Protein AF-G7YMD3-F1 (afdb_monomer)

Organism: Clonorchis sinensis (NCBI:txid79923)

Sequence (354 aa):
MFKEDSFSSASMENTPNVKKASANDNFVRHGLAVLFDNAAEKKEQDKIRIRKQLRHVSLDILANEWLNMEPRTIENRAYLIGNVLPQVVFGLEHILKEAVARRLTGLKQTEQARLSEGADPNFNPINRLAEFLMRNNHKYSNFSETSPYVRGLRNTVAQLQQEMFMRSDNHLARLKAAAIKSKEDKLKRLEAEAEEQRRRRNCVTELFDMFLVRERKTVEAAVVHSSMRTFVDLVVHLPEPLKQSLVPLYETKKAEETPRSYNQEEFVNYVLVYAKALSTEVFDQLVEHMKLCAKEYVSALRREQRRNVFTKLFASCNVSQIDGMTREKLLQLCDAYFESAPADVKSLLRDPRD

Structure (mmCIF, N/CA/C/O backbone):
data_AF-G7YMD3-F1
#
_entry.id   AF-G7YMD3-F1
#
loop_
_atom_site.group_PDB
_atom_site.id
_atom_site.type_symbol
_atom_site.label_atom_id
_atom_site.label_alt_id
_atom_site.label_comp_id
_atom_site.label_asym_id
_atom_site.label_entity_id
_atom_site.label_seq_id
_atom_site.pdbx_PDB_ins_code
_atom_site.Cartn_x
_atom_site.Cartn_y
_atom_site.Cartn_z
_atom_site.occupancy
_atom_site.B_iso_or_equiv
_atom_site.auth_seq_id
_atom_site.auth_comp_id
_atom_site.auth_asym_id
_atom_site.auth_atom_id
_atom_site.pdbx_PDB_model_num
ATOM 1 N N . MET A 1 1 ? -9.997 6.699 -112.416 1.00 34.66 1 MET A N 1
ATOM 2 C CA . MET A 1 1 ? -10.508 6.564 -113.792 1.00 34.66 1 MET A CA 1
ATOM 3 C C . MET A 1 1 ? -11.229 7.867 -114.124 1.00 34.66 1 MET A C 1
ATOM 5 O O . MET A 1 1 ? -12.298 8.047 -113.569 1.00 34.66 1 MET A O 1
ATOM 9 N N . PHE A 1 2 ? -10.575 8.736 -114.922 1.00 30.36 2 PHE A N 1
ATOM 10 C CA . PHE A 1 2 ? -11.106 9.809 -115.808 1.00 30.36 2 PHE A CA 1
ATOM 11 C C . PHE A 1 2 ? -12.025 10.904 -115.203 1.00 30.36 2 PHE A C 1
ATOM 13 O O . PHE A 1 2 ? -12.936 10.582 -114.458 1.00 30.36 2 PHE A O 1
ATOM 20 N N . LYS A 1 3 ? -11.881 12.221 -115.442 1.00 33.84 3 LYS A N 1
ATOM 21 C CA . LYS A 1 3 ? -11.459 13.064 -116.598 1.00 33.84 3 LYS A CA 1
ATOM 22 C C . LYS A 1 3 ? -10.997 14.448 -116.051 1.00 33.84 3 LYS A C 1
ATOM 24 O O . LYS A 1 3 ? -11.506 14.839 -115.004 1.00 33.84 3 LYS A O 1
ATOM 29 N N . GLU A 1 4 ? -9.934 15.111 -116.537 1.00 32.66 4 GLU A N 1
ATOM 30 C CA . GLU A 1 4 ? -9.823 15.932 -117.785 1.00 32.66 4 GLU A CA 1
ATOM 31 C C . GLU A 1 4 ? -10.853 17.082 -117.799 1.00 32.66 4 GLU A C 1
ATOM 33 O O . GLU A 1 4 ? -12.034 16.835 -117.585 1.00 32.66 4 GLU A O 1
ATOM 38 N N . ASP A 1 5 ? -10.485 18.369 -117.836 1.00 34.44 5 ASP A N 1
ATOM 39 C CA . ASP A 1 5 ? -9.858 19.166 -118.916 1.00 34.44 5 ASP A CA 1
ATOM 40 C C . ASP A 1 5 ? -9.598 20.602 -118.348 1.00 34.44 5 ASP A C 1
ATOM 42 O O . ASP A 1 5 ? -10.202 20.957 -117.340 1.00 34.44 5 ASP A O 1
ATOM 46 N N . SER A 1 6 ? -8.786 21.549 -118.842 1.00 34.38 6 SER A N 1
ATOM 47 C CA . SER A 1 6 ? -8.039 21.753 -120.090 1.00 34.38 6 SER A CA 1
ATOM 48 C C . SER A 1 6 ? -7.154 23.022 -119.981 1.00 34.38 6 SER A C 1
ATOM 50 O O . SER A 1 6 ? -7.409 23.922 -119.183 1.00 34.38 6 SER A O 1
ATOM 52 N N . PHE A 1 7 ? -6.136 23.055 -120.843 1.00 33.75 7 PHE A N 1
ATOM 53 C CA . PHE A 1 7 ? -5.111 24.061 -121.178 1.00 33.75 7 PHE A CA 1
ATOM 54 C C . PHE A 1 7 ? -5.527 25.544 -121.345 1.00 33.75 7 PHE A C 1
ATOM 56 O O . PHE A 1 7 ? -6.566 25.826 -121.931 1.00 33.75 7 PHE A O 1
ATOM 63 N N . SER A 1 8 ? -4.595 26.478 -121.062 1.00 31.05 8 SER A N 1
ATOM 64 C CA . SER A 1 8 ? -3.975 27.333 -122.107 1.00 31.05 8 SER A CA 1
ATOM 65 C C . SER A 1 8 ? -2.701 28.065 -121.630 1.00 31.05 8 SER A C 1
ATOM 67 O O . SER A 1 8 ? -2.519 28.348 -120.451 1.00 31.05 8 SER A O 1
ATOM 69 N N . SER A 1 9 ? -1.811 28.317 -122.588 1.00 34.69 9 SER A N 1
ATOM 70 C CA . SER A 1 9 ? -0.383 28.653 -122.517 1.00 34.69 9 SER A CA 1
ATOM 71 C C . SER A 1 9 ? -0.039 30.140 -122.368 1.00 34.69 9 SER A C 1
ATOM 73 O O . SER A 1 9 ? -0.733 30.974 -122.942 1.00 34.69 9 SER A O 1
ATOM 75 N N . ALA A 1 10 ? 1.150 30.444 -121.830 1.00 32.78 10 ALA A N 1
ATOM 76 C CA . ALA A 1 10 ? 2.056 31.440 -122.424 1.00 32.78 10 ALA A CA 1
ATOM 77 C C . ALA A 1 10 ? 3.509 31.229 -121.951 1.00 32.78 10 ALA A C 1
ATOM 79 O O . ALA A 1 10 ? 3.794 31.184 -120.757 1.00 32.78 10 ALA A O 1
ATOM 80 N N . SER A 1 11 ? 4.410 31.077 -122.920 1.00 34.09 11 SER A N 1
ATOM 81 C CA . SER A 1 11 ? 5.859 30.903 -122.791 1.00 34.09 11 SER A CA 1
ATOM 82 C C . SER A 1 11 ? 6.566 32.145 -122.233 1.00 34.09 11 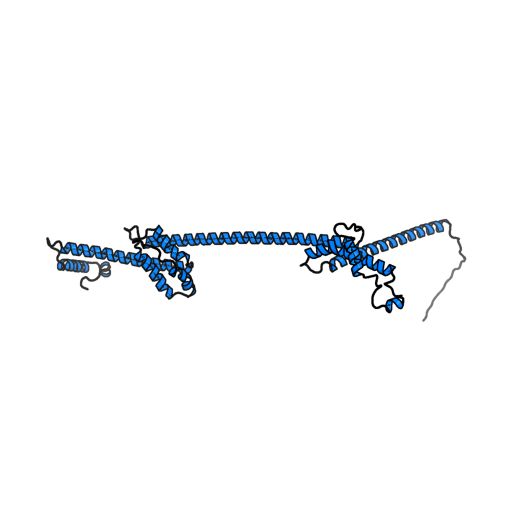SER A C 1
ATOM 84 O O . SER A 1 11 ? 6.154 33.256 -122.547 1.00 34.09 11 SER A O 1
ATOM 86 N N . MET A 1 12 ? 7.691 31.972 -121.526 1.00 31.25 12 MET A N 1
ATOM 87 C CA . MET A 1 12 ? 9.011 32.443 -121.988 1.00 31.25 12 MET A CA 1
ATOM 88 C C . MET A 1 12 ? 10.151 32.047 -121.025 1.00 31.25 12 MET A C 1
ATOM 90 O O . MET A 1 12 ? 10.059 32.155 -119.807 1.00 31.25 12 MET A O 1
ATOM 94 N N . GLU A 1 13 ? 11.203 31.551 -121.667 1.00 34.72 13 GLU A N 1
ATOM 95 C CA . GLU A 1 13 ? 12.576 31.201 -121.281 1.00 34.72 13 GLU A CA 1
ATOM 96 C C . GLU A 1 13 ? 13.215 31.895 -120.056 1.00 34.72 13 GLU A C 1
ATOM 98 O O . GLU A 1 13 ? 13.213 33.118 -119.942 1.00 34.72 13 GLU A O 1
ATOM 103 N N . ASN A 1 14 ? 13.929 31.118 -119.222 1.00 32.28 14 ASN A N 1
ATOM 104 C CA . ASN A 1 14 ? 15.406 31.141 -119.182 1.00 32.28 14 ASN A CA 1
ATOM 105 C C . ASN A 1 14 ? 16.011 30.130 -118.178 1.00 32.28 14 ASN A C 1
ATOM 107 O O . ASN A 1 14 ? 15.592 30.009 -117.029 1.00 32.28 14 ASN A O 1
ATOM 111 N N . THR A 1 15 ? 17.036 29.417 -118.647 1.00 38.03 15 THR A N 1
ATOM 112 C CA . THR A 1 15 ? 17.921 28.465 -117.941 1.00 38.03 15 THR A CA 1
ATOM 113 C C . THR A 1 15 ? 19.105 29.192 -117.230 1.00 38.03 15 THR A C 1
ATOM 115 O O . THR A 1 15 ? 19.111 30.418 -117.191 1.00 38.03 15 THR A O 1
ATOM 118 N N . PRO A 1 16 ? 20.131 28.525 -116.645 1.00 48.69 16 PRO A N 1
ATOM 119 C CA . PRO A 1 16 ? 20.158 28.094 -115.248 1.00 48.69 16 PRO A CA 1
ATOM 120 C C . PRO A 1 16 ? 21.402 28.556 -114.432 1.00 48.69 16 PRO A C 1
ATOM 122 O O . PRO A 1 16 ? 22.449 28.916 -114.953 1.00 48.69 16 PRO A O 1
ATOM 125 N N . ASN A 1 17 ? 21.250 28.498 -113.105 1.00 40.06 17 ASN A N 1
ATOM 126 C CA . ASN A 1 17 ? 22.167 28.004 -112.057 1.00 40.06 17 ASN A CA 1
ATOM 127 C C . ASN A 1 17 ? 23.692 27.858 -112.339 1.00 40.06 17 ASN A C 1
ATOM 129 O O . ASN A 1 17 ? 24.085 27.061 -113.179 1.00 40.06 17 ASN A O 1
ATOM 133 N N . VAL A 1 18 ? 24.545 28.534 -111.546 1.00 47.03 18 VAL A N 1
ATOM 134 C CA . VAL A 1 18 ? 25.400 27.992 -110.446 1.00 47.03 18 VAL A CA 1
ATOM 135 C C . VAL A 1 18 ? 26.198 29.168 -109.846 1.00 47.03 18 VAL A C 1
ATOM 137 O O . VAL A 1 18 ? 27.090 29.715 -110.492 1.00 47.03 18 VAL A O 1
ATOM 140 N N . LYS A 1 19 ? 25.927 29.561 -108.590 1.00 46.16 19 LYS A N 1
ATOM 141 C CA . LYS A 1 19 ? 26.774 30.510 -107.835 1.00 46.16 19 LYS A CA 1
ATOM 142 C C . LYS A 1 19 ? 27.593 29.765 -106.776 1.00 46.16 19 LYS A C 1
ATOM 144 O O . LYS A 1 19 ? 27.038 29.106 -105.902 1.00 46.16 19 LYS A O 1
ATOM 149 N N . LYS A 1 20 ? 28.921 29.891 -106.875 1.00 54.12 20 LYS A N 1
ATOM 150 C CA . LYS A 1 20 ? 29.916 29.464 -105.876 1.00 54.12 20 LYS A CA 1
ATOM 151 C C . LYS A 1 20 ? 29.600 30.107 -104.519 1.00 54.12 20 LYS A C 1
ATOM 153 O O . LYS A 1 20 ? 29.385 31.316 -104.459 1.00 54.12 20 LYS A O 1
ATOM 158 N N . ALA A 1 21 ? 29.587 29.308 -103.452 1.00 52.16 21 ALA A N 1
ATOM 159 C CA . ALA A 1 21 ? 29.395 29.803 -102.091 1.00 52.16 21 ALA A CA 1
ATOM 160 C C . ALA A 1 21 ? 30.515 30.790 -101.707 1.00 52.16 21 ALA A C 1
ATOM 162 O O . ALA A 1 21 ? 31.694 30.536 -101.959 1.00 52.16 21 ALA A O 1
ATOM 163 N N . SER A 1 22 ? 30.121 31.924 -101.125 1.00 57.81 22 SER A N 1
ATOM 164 C CA . SER A 1 22 ? 31.009 33.000 -100.676 1.00 57.81 22 SER A CA 1
ATOM 165 C C . SER A 1 22 ? 31.838 32.561 -99.463 1.00 57.81 22 SER A C 1
ATOM 167 O O . SER A 1 22 ? 31.347 31.832 -98.603 1.00 5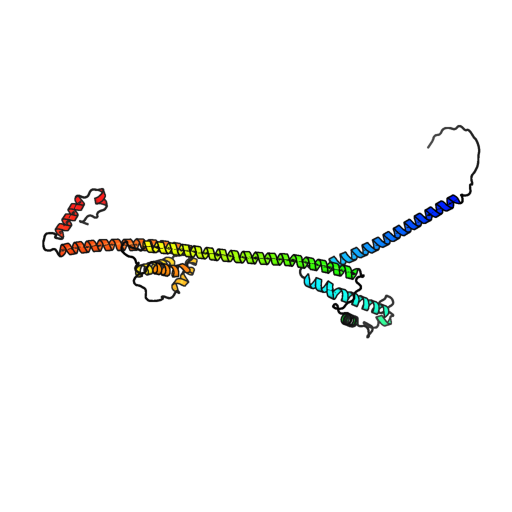7.81 22 SER A O 1
ATOM 169 N N . ALA A 1 23 ? 33.081 33.042 -99.348 1.00 57.88 23 ALA A N 1
ATOM 170 C CA . ALA A 1 23 ? 33.973 32.761 -98.214 1.00 57.88 23 ALA A CA 1
ATOM 171 C C . ALA A 1 23 ? 33.349 33.112 -96.845 1.00 57.88 23 ALA A C 1
ATOM 173 O O . ALA A 1 23 ? 33.669 32.482 -95.838 1.00 57.88 23 ALA A O 1
ATOM 174 N N . ASN A 1 24 ? 32.405 34.059 -96.826 1.00 58.16 24 ASN A N 1
ATOM 175 C CA . ASN A 1 24 ? 31.683 34.465 -95.623 1.00 58.16 24 ASN A CA 1
ATOM 176 C C . ASN A 1 24 ? 30.678 33.400 -95.138 1.00 58.16 24 ASN A C 1
ATOM 178 O O . ASN A 1 24 ? 30.528 33.200 -93.935 1.00 58.16 24 ASN A O 1
ATOM 182 N N . ASP A 1 25 ? 30.053 32.648 -96.052 1.00 60.28 25 ASP A N 1
ATOM 183 C CA . ASP A 1 25 ? 29.141 31.550 -95.692 1.00 60.28 25 ASP A CA 1
ATOM 184 C C . ASP A 1 25 ? 29.897 30.371 -95.073 1.00 60.28 25 ASP A C 1
ATOM 186 O O . ASP A 1 25 ? 29.391 29.705 -94.170 1.00 60.28 25 ASP A O 1
ATOM 190 N N . ASN A 1 26 ? 31.131 30.125 -95.517 1.00 62.75 26 ASN A N 1
ATOM 191 C CA . ASN A 1 26 ? 31.969 29.074 -94.944 1.00 62.75 26 ASN A CA 1
ATOM 192 C C . ASN A 1 26 ? 32.447 29.431 -93.528 1.00 62.75 26 ASN A C 1
ATOM 194 O O . ASN A 1 26 ? 32.494 28.549 -92.674 1.00 62.75 26 ASN A O 1
ATOM 198 N N . PHE A 1 27 ? 32.729 30.709 -93.248 1.00 64.12 27 PHE A N 1
ATOM 199 C CA . PHE A 1 27 ? 33.091 31.172 -91.904 1.00 64.12 27 PHE A CA 1
ATOM 200 C C . PHE A 1 27 ? 31.924 31.046 -90.915 1.00 64.12 27 PHE A C 1
ATOM 202 O O . PHE A 1 27 ? 32.094 30.499 -89.827 1.00 64.12 27 PHE A O 1
ATOM 209 N N . VAL A 1 28 ? 30.718 31.474 -91.308 1.00 67.75 28 VAL A N 1
ATOM 210 C CA . VAL A 1 28 ? 29.519 31.368 -90.457 1.00 67.75 28 VAL A CA 1
ATOM 211 C C . VAL A 1 28 ? 29.136 29.906 -90.218 1.00 67.75 28 VAL A C 1
ATOM 213 O O . VAL A 1 28 ? 28.812 29.530 -89.092 1.00 67.75 28 VAL A O 1
ATOM 216 N N . ARG A 1 29 ? 29.237 29.049 -91.242 1.00 67.44 29 ARG A N 1
ATOM 217 C CA . ARG A 1 29 ? 29.012 27.602 -91.094 1.00 67.44 29 ARG A CA 1
ATOM 218 C C . ARG A 1 29 ? 30.038 26.945 -90.180 1.00 67.44 29 ARG A C 1
ATOM 220 O O . ARG A 1 29 ? 29.653 26.115 -89.365 1.00 67.44 29 ARG A O 1
ATOM 227 N N . HIS A 1 30 ? 31.310 27.329 -90.275 1.00 70.19 30 HIS A N 1
ATOM 228 C CA . HIS A 1 30 ? 32.353 26.801 -89.399 1.00 70.19 30 HIS A CA 1
ATOM 229 C C . HIS A 1 30 ? 32.178 27.279 -87.950 1.00 70.19 30 HIS A C 1
ATOM 231 O O . HIS A 1 30 ? 32.246 26.468 -87.034 1.00 70.19 30 HIS A O 1
ATOM 237 N N . GLY A 1 31 ? 31.856 28.558 -87.730 1.00 67.56 31 GLY A N 1
ATOM 238 C CA . GLY A 1 31 ? 31.572 29.096 -86.396 1.00 67.56 31 GLY A CA 1
ATOM 239 C C . GLY A 1 31 ? 30.345 28.455 -85.739 1.00 67.56 31 GLY A C 1
ATOM 240 O O . GLY A 1 31 ? 30.390 28.107 -84.560 1.00 67.56 31 GLY A O 1
ATOM 241 N N . LEU A 1 32 ? 29.271 28.227 -86.504 1.00 67.69 32 LEU A N 1
ATOM 242 C CA . LEU A 1 32 ? 28.097 27.496 -86.019 1.00 67.69 32 LEU A CA 1
ATOM 243 C C . LEU A 1 32 ? 28.416 26.024 -85.740 1.00 67.69 32 LEU A C 1
ATOM 245 O O . LEU A 1 32 ? 28.010 25.525 -84.696 1.00 67.69 32 LEU A O 1
ATOM 249 N N . ALA A 1 33 ? 29.170 25.347 -86.611 1.00 70.19 33 ALA A N 1
ATOM 250 C CA . ALA A 1 33 ? 29.594 23.964 -86.385 1.00 70.19 33 ALA A CA 1
ATOM 251 C C . ALA A 1 33 ? 30.413 23.832 -85.092 1.00 70.19 33 ALA A C 1
ATOM 253 O O . ALA A 1 33 ? 30.063 23.032 -84.235 1.00 70.19 33 ALA A O 1
ATOM 254 N N . VAL A 1 34 ? 31.401 24.705 -84.876 1.00 71.75 34 VAL A N 1
ATOM 255 C CA . VAL A 1 34 ? 32.218 24.719 -83.652 1.00 71.75 34 VAL A CA 1
ATOM 256 C C . VAL A 1 34 ? 31.377 25.012 -82.403 1.00 71.75 34 VAL A C 1
ATOM 258 O O . VAL A 1 34 ? 31.629 24.442 -81.343 1.00 71.75 34 VAL A O 1
ATOM 261 N N . LEU A 1 35 ? 30.358 25.874 -82.482 1.00 69.31 35 LEU A N 1
ATOM 262 C CA . LEU A 1 35 ? 29.446 26.121 -81.357 1.00 69.31 35 LEU A CA 1
ATOM 263 C C . LEU A 1 35 ? 28.539 24.920 -81.061 1.00 69.31 35 LEU A C 1
ATOM 265 O O . LEU A 1 35 ? 28.326 24.601 -79.889 1.00 69.31 35 LEU A O 1
ATOM 269 N N . PHE A 1 36 ? 28.022 24.245 -82.090 1.00 68.06 36 PHE A N 1
ATOM 270 C CA . PHE A 1 36 ? 27.213 23.037 -81.919 1.00 68.06 36 PHE A CA 1
ATOM 271 C C . PHE A 1 36 ? 28.046 21.851 -81.424 1.00 68.06 36 PHE A C 1
ATOM 273 O O . PHE A 1 36 ? 27.568 21.124 -80.554 1.00 68.06 36 PHE A O 1
ATOM 280 N N . ASP A 1 37 ? 29.292 21.715 -81.875 1.00 69.75 37 ASP A N 1
ATOM 281 C CA . ASP A 1 37 ? 30.233 20.698 -81.402 1.00 69.75 37 ASP A CA 1
ATOM 282 C C . ASP A 1 37 ? 30.612 20.951 -79.935 1.00 69.75 37 ASP A C 1
ATOM 284 O O . ASP A 1 37 ? 30.467 20.060 -79.101 1.00 69.75 37 ASP A O 1
ATOM 288 N N . ASN A 1 38 ? 30.938 22.194 -79.558 1.00 68.81 38 ASN A N 1
ATOM 289 C CA . ASN A 1 38 ? 31.194 22.559 -78.158 1.00 68.81 38 ASN A CA 1
ATOM 290 C C . ASN A 1 38 ? 29.961 22.359 -77.25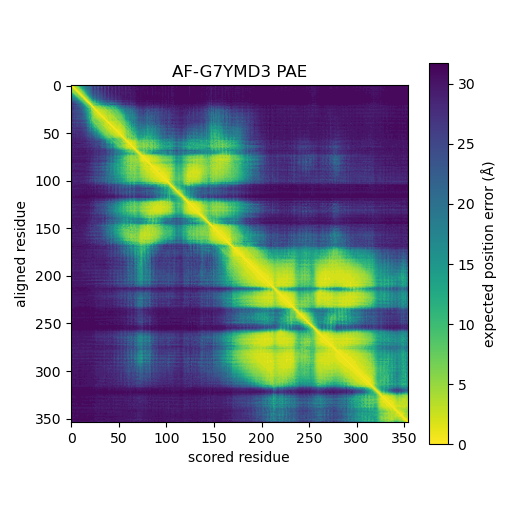4 1.00 68.81 38 ASN A C 1
ATOM 292 O O . ASN A 1 38 ? 30.081 21.933 -76.103 1.00 68.81 38 ASN A O 1
ATOM 296 N N . ALA A 1 39 ? 28.756 22.661 -77.746 1.00 71.56 39 ALA A N 1
ATOM 297 C CA . ALA A 1 39 ? 27.517 22.436 -77.001 1.00 71.56 39 ALA A CA 1
ATOM 298 C C . ALA A 1 39 ? 27.191 20.939 -76.859 1.00 71.56 39 ALA A C 1
ATOM 300 O O . ALA A 1 39 ? 26.709 20.510 -75.805 1.00 71.56 39 ALA A O 1
ATOM 301 N N . ALA A 1 40 ? 27.471 20.137 -77.890 1.00 71.62 40 ALA A N 1
ATOM 302 C CA . ALA A 1 40 ? 27.327 18.688 -77.861 1.00 71.62 40 ALA A CA 1
ATOM 303 C C . ALA A 1 40 ? 28.332 18.044 -76.894 1.00 71.62 40 ALA A C 1
ATOM 305 O O . ALA A 1 40 ? 27.928 17.231 -76.061 1.00 71.62 40 ALA A O 1
ATOM 306 N N . GLU A 1 41 ? 29.597 18.467 -76.923 1.00 71.19 41 GLU A N 1
ATOM 307 C CA . GLU A 1 41 ? 30.633 18.028 -75.984 1.00 71.19 41 GLU A CA 1
ATOM 308 C C . GLU A 1 41 ? 30.278 18.388 -74.540 1.00 71.19 41 GLU A C 1
ATOM 310 O O . GLU A 1 41 ? 30.342 17.532 -73.656 1.00 71.19 41 GLU A O 1
ATOM 315 N N . LYS A 1 42 ? 29.809 19.616 -74.287 1.00 73.75 42 LYS A N 1
ATOM 316 C CA . LYS A 1 42 ? 29.379 20.051 -72.951 1.00 73.75 42 LYS A CA 1
ATOM 317 C C . LYS A 1 42 ? 28.176 19.251 -72.441 1.00 73.75 42 LYS A C 1
ATOM 319 O O . LYS A 1 42 ? 28.169 18.806 -71.295 1.00 73.75 42 LYS A O 1
ATOM 324 N N . LYS A 1 43 ? 27.186 18.988 -73.301 1.00 74.75 43 LYS A N 1
ATOM 325 C CA . LYS A 1 43 ? 26.023 18.151 -72.962 1.00 74.75 43 LYS A CA 1
ATOM 326 C C . LYS A 1 43 ? 26.429 16.704 -72.675 1.00 74.75 43 LYS A C 1
ATOM 328 O O . LYS A 1 43 ? 25.850 16.073 -71.791 1.00 74.75 43 LYS A O 1
ATOM 333 N N . GLU A 1 44 ? 27.406 16.164 -73.398 1.00 73.31 44 GLU A N 1
ATOM 334 C CA . GLU A 1 44 ? 27.910 14.813 -73.153 1.00 73.31 44 GLU A CA 1
ATOM 335 C C . GLU A 1 44 ? 28.735 14.743 -71.858 1.00 73.31 44 GLU A C 1
ATOM 337 O O . GLU A 1 44 ? 28.557 13.815 -71.066 1.00 73.31 44 GLU A O 1
ATOM 342 N N . GLN A 1 45 ? 29.531 15.771 -71.551 1.00 68.56 45 GLN A N 1
ATOM 343 C CA . GLN A 1 45 ? 30.218 15.913 -70.263 1.00 68.56 45 GLN A CA 1
ATOM 344 C C . GLN A 1 45 ? 29.231 15.997 -69.086 1.00 68.56 45 GLN A C 1
ATOM 346 O O . GLN A 1 45 ? 29.420 15.309 -68.076 1.00 68.56 45 GLN A O 1
ATOM 351 N N . ASP A 1 46 ? 28.140 16.752 -69.225 1.00 73.62 46 ASP A N 1
ATOM 352 C CA . ASP A 1 46 ? 27.095 16.853 -68.203 1.00 73.62 46 ASP A CA 1
ATOM 353 C C . ASP A 1 46 ? 26.347 15.527 -68.011 1.00 73.62 46 ASP A C 1
ATOM 355 O O . ASP A 1 46 ? 26.136 15.096 -66.874 1.00 73.62 46 ASP A O 1
ATOM 359 N N . LYS A 1 47 ? 26.028 14.793 -69.087 1.00 74.00 47 LYS A N 1
ATOM 360 C CA . LYS A 1 47 ? 25.472 13.431 -68.974 1.00 74.00 47 LYS A CA 1
ATOM 361 C C . LYS A 1 47 ? 26.429 12.479 -68.260 1.00 74.00 47 LYS A C 1
ATOM 363 O O . LYS A 1 47 ? 25.989 11.677 -67.434 1.00 74.00 47 LYS A O 1
ATOM 368 N N . ILE A 1 48 ? 27.728 12.538 -68.560 1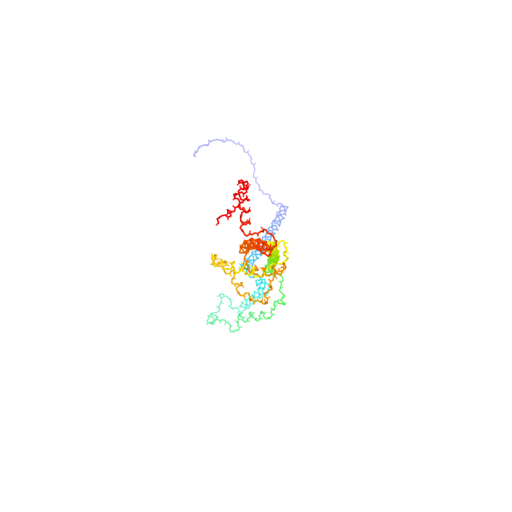.00 72.62 48 ILE A N 1
ATOM 369 C CA . ILE A 1 48 ? 28.745 11.715 -67.893 1.00 72.62 48 ILE A CA 1
ATOM 370 C C . ILE A 1 48 ? 28.816 12.070 -66.402 1.00 72.62 48 ILE A C 1
ATOM 372 O O . ILE A 1 48 ? 28.891 11.167 -65.564 1.00 72.62 48 ILE A O 1
ATOM 376 N N . ARG A 1 49 ? 28.742 13.359 -66.050 1.00 70.38 49 ARG A N 1
ATOM 377 C CA . ARG A 1 49 ? 28.726 13.842 -64.662 1.00 70.38 49 ARG A CA 1
ATOM 378 C C . ARG A 1 49 ? 27.478 13.383 -63.909 1.00 70.38 49 ARG A C 1
ATOM 380 O O . ARG A 1 49 ? 27.615 12.821 -62.824 1.00 70.38 49 ARG A O 1
ATOM 387 N N . ILE A 1 50 ? 26.295 13.525 -64.505 1.00 72.12 50 ILE A N 1
ATOM 388 C CA . ILE A 1 50 ? 25.020 13.072 -63.929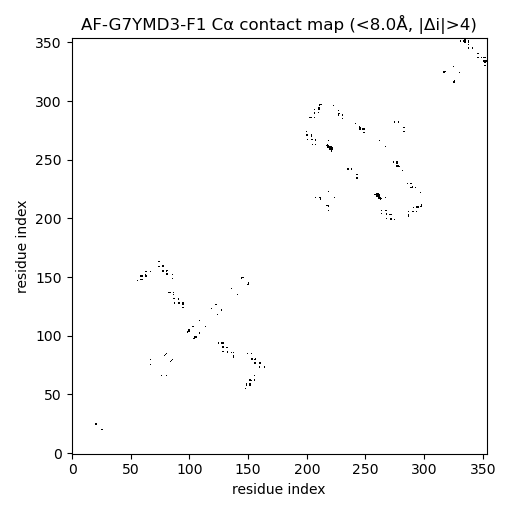 1.00 72.12 50 ILE A CA 1
ATOM 389 C C . ILE A 1 50 ? 25.025 11.552 -63.744 1.00 72.12 50 ILE A C 1
ATOM 391 O O . ILE A 1 50 ? 24.689 11.068 -62.670 1.00 72.12 50 ILE A O 1
ATOM 395 N N . ARG A 1 51 ? 25.495 10.772 -64.728 1.00 69.44 51 ARG A N 1
ATOM 396 C CA . ARG A 1 51 ? 25.636 9.308 -64.591 1.00 69.44 51 ARG A CA 1
ATOM 397 C C . ARG A 1 51 ? 26.635 8.910 -63.503 1.00 69.44 51 ARG A C 1
ATOM 399 O O . ARG A 1 51 ? 26.446 7.891 -62.845 1.00 69.44 51 ARG A O 1
ATOM 406 N N . LYS A 1 52 ? 27.720 9.669 -63.306 1.00 66.00 52 LYS A N 1
ATOM 407 C CA . LYS A 1 52 ? 28.646 9.459 -62.178 1.00 66.00 52 LYS A CA 1
ATOM 408 C C . LYS A 1 52 ? 27.933 9.728 -60.850 1.00 66.00 52 LYS A C 1
ATOM 410 O O . LYS A 1 52 ? 27.926 8.848 -60.001 1.00 66.00 52 LYS A O 1
ATOM 415 N N . GLN A 1 53 ? 27.262 10.869 -60.707 1.00 64.88 53 GLN A N 1
ATOM 416 C CA . GLN A 1 53 ? 26.505 11.222 -59.500 1.00 64.88 53 GLN A CA 1
ATOM 417 C C . GLN A 1 53 ? 25.382 10.224 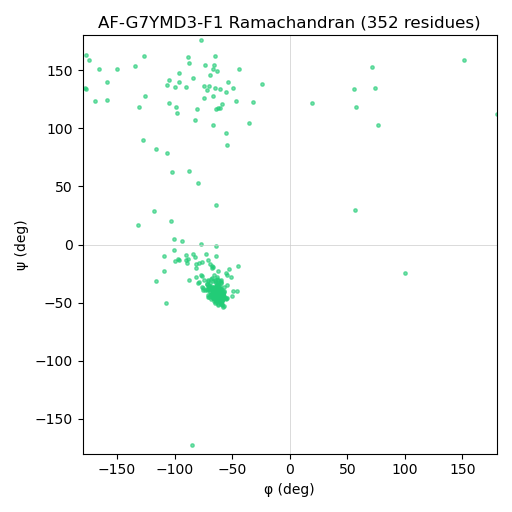-59.187 1.00 64.88 53 GLN A C 1
ATOM 419 O O . GLN A 1 53 ? 25.265 9.797 -58.045 1.00 64.88 53 GLN A O 1
ATOM 424 N N . LEU A 1 54 ? 24.628 9.776 -60.192 1.00 66.06 54 LEU A N 1
ATOM 425 C CA . LEU A 1 54 ? 23.557 8.792 -60.026 1.00 66.06 54 LEU A CA 1
ATOM 426 C C . LEU A 1 54 ? 24.092 7.440 -59.532 1.00 66.06 54 LEU A C 1
ATOM 428 O O . LEU A 1 54 ? 23.508 6.846 -58.632 1.00 66.06 54 LEU A O 1
ATOM 432 N N . ARG A 1 55 ? 25.247 6.995 -60.052 1.00 65.50 55 ARG A N 1
ATOM 433 C CA . ARG A 1 55 ? 25.938 5.795 -59.548 1.00 65.50 55 ARG A CA 1
ATOM 434 C C . ARG A 1 55 ? 26.406 5.953 -58.101 1.00 65.50 55 ARG A C 1
ATOM 436 O O . ARG A 1 55 ? 26.364 4.990 -57.343 1.00 65.50 55 ARG A O 1
ATOM 443 N N . HIS A 1 56 ? 26.836 7.150 -57.704 1.00 62.06 56 HIS A N 1
ATOM 444 C CA . HIS A 1 56 ? 27.203 7.422 -56.312 1.00 62.06 56 HIS A CA 1
ATOM 445 C C . HIS A 1 56 ? 25.984 7.369 -55.380 1.00 62.06 56 HIS A C 1
ATOM 447 O O . HIS A 1 56 ? 26.066 6.755 -54.324 1.00 62.06 56 HIS A O 1
ATOM 453 N N . VAL A 1 57 ? 24.841 7.920 -55.798 1.00 64.00 57 VAL A N 1
ATOM 454 C CA . VAL A 1 57 ? 23.591 7.879 -55.020 1.00 64.00 57 VAL A CA 1
ATOM 455 C C . VAL A 1 57 ? 23.078 6.445 -54.852 1.00 64.00 57 VAL A C 1
ATOM 457 O O . VAL A 1 57 ? 22.687 6.069 -53.752 1.00 64.00 57 VAL A O 1
ATOM 460 N N . SER A 1 58 ? 23.140 5.608 -55.894 1.00 65.88 58 SER A N 1
ATOM 461 C CA . SER A 1 58 ? 22.722 4.202 -55.784 1.00 65.88 58 SER A CA 1
ATOM 462 C C . SER A 1 58 ? 23.583 3.385 -54.816 1.00 65.88 58 SER A C 1
ATOM 464 O O . SER A 1 58 ? 23.070 2.488 -54.154 1.00 65.88 58 SER A O 1
ATOM 466 N N . LEU A 1 59 ? 24.878 3.700 -54.705 1.00 63.25 59 LEU A N 1
ATOM 467 C CA . LEU A 1 59 ? 25.775 3.033 -53.755 1.00 63.25 59 LEU A CA 1
ATOM 468 C C . LEU A 1 59 ? 25.483 3.454 -52.309 1.00 63.25 59 LEU A C 1
ATOM 470 O O . LEU A 1 59 ? 25.502 2.610 -51.417 1.00 63.25 59 LEU A O 1
ATOM 474 N N . ASP A 1 60 ? 25.172 4.733 -52.092 1.00 65.38 60 ASP A N 1
ATOM 475 C CA . ASP A 1 60 ? 24.828 5.262 -50.769 1.00 65.38 60 ASP A CA 1
ATOM 476 C C . ASP A 1 60 ? 23.476 4.700 -50.270 1.00 65.38 60 ASP A C 1
ATOM 478 O O . ASP A 1 60 ? 23.345 4.361 -49.094 1.00 65.38 60 ASP A O 1
ATOM 482 N N . ILE A 1 61 ? 22.491 4.523 -51.163 1.00 71.12 61 ILE A N 1
ATOM 483 C CA . ILE A 1 61 ? 21.195 3.891 -50.840 1.00 71.12 61 ILE A CA 1
ATOM 484 C C . ILE A 1 61 ? 21.377 2.411 -50.493 1.00 71.12 61 ILE A C 1
ATOM 486 O O . ILE A 1 61 ? 20.857 1.955 -49.477 1.00 71.12 61 ILE A O 1
ATOM 490 N N . LEU A 1 62 ? 22.161 1.674 -51.285 1.00 68.06 62 LEU A N 1
ATOM 491 C CA . LEU A 1 62 ? 22.421 0.259 -51.027 1.00 68.06 62 LEU A CA 1
ATOM 492 C C . LEU A 1 62 ? 23.142 0.052 -49.688 1.00 68.06 62 LEU A C 1
ATOM 494 O O . LEU A 1 62 ? 22.799 -0.858 -48.940 1.00 68.06 62 LEU A O 1
ATOM 498 N N . ALA A 1 63 ? 24.115 0.909 -49.361 1.00 66.75 63 ALA A N 1
ATOM 499 C CA . ALA A 1 63 ? 24.792 0.871 -48.068 1.00 66.75 63 ALA A CA 1
ATOM 500 C C . ALA A 1 63 ? 23.809 1.107 -46.911 1.00 66.75 63 ALA A C 1
ATOM 502 O O . ALA A 1 63 ? 23.886 0.419 -45.896 1.00 66.75 63 ALA A O 1
ATOM 503 N N . ASN A 1 64 ? 22.862 2.033 -47.081 1.00 67.75 64 ASN A N 1
ATOM 504 C CA . ASN A 1 64 ? 21.826 2.294 -46.090 1.00 67.75 64 ASN A CA 1
ATOM 505 C C . ASN A 1 64 ? 20.907 1.077 -45.894 1.00 67.75 64 ASN A C 1
ATOM 507 O O . ASN A 1 64 ? 20.717 0.634 -44.768 1.00 67.75 64 ASN A O 1
ATOM 511 N N . GLU A 1 65 ? 20.385 0.490 -46.972 1.00 70.62 65 GLU A N 1
ATOM 512 C CA . GLU A 1 65 ? 19.490 -0.675 -46.899 1.00 70.62 65 GLU A CA 1
ATOM 513 C C . GLU A 1 65 ? 20.186 -1.904 -46.305 1.00 70.62 65 GLU A C 1
ATOM 515 O O . GLU A 1 65 ? 19.659 -2.545 -45.398 1.00 70.62 65 GLU A O 1
ATOM 520 N N . TRP A 1 66 ? 21.401 -2.210 -46.764 1.00 66.50 66 TRP A N 1
ATOM 521 C CA . TRP A 1 66 ? 22.111 -3.424 -46.365 1.00 66.50 66 TRP A CA 1
ATOM 522 C C . TRP A 1 66 ? 22.589 -3.379 -44.909 1.00 66.50 66 TRP A C 1
ATOM 524 O O . TRP A 1 66 ? 22.633 -4.404 -44.229 1.00 66.50 66 TRP A O 1
ATOM 534 N N . LEU A 1 67 ? 22.920 -2.186 -44.406 1.00 66.94 67 LEU A N 1
ATOM 535 C CA . LEU A 1 67 ? 23.469 -2.004 -43.063 1.00 66.94 67 LEU A CA 1
ATOM 536 C C . LEU A 1 67 ? 22.407 -1.639 -42.008 1.00 66.94 67 LEU A C 1
ATOM 538 O O . LEU A 1 67 ? 22.681 -1.785 -40.814 1.00 66.94 67 LEU A O 1
ATOM 542 N N . ASN A 1 68 ? 21.184 -1.257 -42.410 1.00 66.88 68 ASN A N 1
ATOM 543 C CA . ASN A 1 68 ? 20.094 -0.881 -41.495 1.00 66.88 68 ASN A CA 1
ATOM 544 C C . ASN A 1 68 ? 18.994 -1.937 -41.273 1.00 66.88 68 ASN A C 1
ATOM 546 O O . ASN A 1 68 ? 17.943 -1.611 -40.729 1.00 66.88 68 ASN A O 1
ATOM 550 N N . MET A 1 69 ? 19.256 -3.217 -41.544 1.00 64.81 69 MET A N 1
ATOM 551 C CA . MET A 1 69 ? 18.233 -4.281 -41.517 1.00 64.81 69 MET A CA 1
ATOM 552 C C . MET A 1 69 ? 17.542 -4.559 -40.156 1.00 64.81 69 MET A C 1
ATOM 554 O O . MET A 1 69 ? 16.365 -4.898 -40.160 1.00 64.81 69 MET A O 1
ATOM 558 N N . GLU A 1 70 ? 18.211 -4.414 -38.996 1.00 63.47 70 GLU A N 1
ATOM 559 C CA . GLU A 1 70 ? 17.649 -4.815 -37.681 1.00 63.47 70 GLU A CA 1
ATOM 560 C C . GLU A 1 70 ? 17.768 -3.730 -36.575 1.00 63.47 70 GLU A C 1
ATOM 562 O O . GLU A 1 70 ? 18.875 -3.376 -36.156 1.00 63.47 70 GLU A O 1
ATOM 567 N N . PRO A 1 71 ? 16.652 -3.221 -36.011 1.00 61.88 71 PRO A N 1
ATOM 568 C CA . PRO A 1 71 ? 16.647 -2.111 -35.048 1.00 61.88 71 PRO A CA 1
ATOM 569 C C . PRO A 1 71 ? 17.161 -2.451 -33.640 1.00 61.88 71 PRO A C 1
ATOM 571 O O . PRO A 1 71 ? 17.264 -1.545 -32.808 1.00 61.88 71 PRO A O 1
ATOM 574 N N . ARG A 1 72 ? 17.424 -3.726 -33.326 1.00 60.03 72 ARG A N 1
ATOM 575 C CA . ARG A 1 72 ? 17.843 -4.183 -31.985 1.00 60.03 72 ARG A CA 1
ATOM 576 C C . ARG A 1 72 ? 19.356 -4.150 -31.756 1.00 60.03 72 ARG A C 1
ATOM 578 O O . ARG A 1 72 ? 19.788 -4.249 -30.616 1.00 60.03 72 ARG A O 1
ATOM 585 N N . THR A 1 73 ? 20.160 -3.971 -32.803 1.00 68.94 73 THR A N 1
ATOM 586 C CA . THR A 1 73 ? 21.633 -4.040 -32.733 1.00 68.94 73 THR A CA 1
ATOM 587 C C . THR A 1 73 ? 22.310 -2.717 -33.099 1.00 68.94 73 THR A C 1
ATOM 589 O O . THR A 1 73 ? 23.415 -2.723 -33.634 1.00 68.94 73 THR A O 1
ATOM 592 N N . ILE A 1 74 ? 21.654 -1.575 -32.864 1.00 74.31 74 ILE A N 1
ATOM 593 C CA . ILE A 1 74 ? 22.121 -0.251 -33.322 1.00 74.31 74 ILE A CA 1
ATOM 594 C C . ILE A 1 74 ? 23.557 0.048 -32.860 1.00 74.31 74 ILE A C 1
ATOM 596 O O . ILE A 1 74 ? 24.384 0.424 -33.686 1.00 74.31 74 ILE A O 1
ATOM 600 N N . GLU A 1 75 ? 23.873 -0.206 -31.588 1.00 77.00 75 GLU A N 1
ATOM 601 C CA . GLU A 1 75 ? 25.205 0.009 -30.996 1.00 77.00 75 GLU A CA 1
ATOM 602 C C . GLU A 1 75 ? 26.288 -0.850 -31.663 1.00 77.00 75 GLU A C 1
ATOM 604 O O . GLU A 1 75 ? 27.301 -0.338 -32.145 1.00 77.00 75 GLU A O 1
ATOM 609 N N . ASN A 1 76 ? 26.040 -2.159 -31.773 1.00 79.69 76 ASN A N 1
ATOM 610 C CA . ASN A 1 76 ? 26.967 -3.098 -32.405 1.00 79.69 76 ASN A CA 1
ATOM 611 C C . ASN A 1 76 ? 27.172 -2.775 -33.891 1.00 79.69 76 ASN A C 1
ATOM 613 O O . ASN A 1 76 ? 28.286 -2.882 -34.395 1.00 79.69 76 ASN A O 1
ATOM 617 N N . ARG A 1 77 ? 26.124 -2.338 -34.599 1.00 77.56 77 ARG A N 1
ATOM 618 C CA . ARG A 1 77 ? 26.219 -1.932 -36.009 1.00 77.56 77 ARG A CA 1
ATOM 619 C C . ARG A 1 77 ? 27.017 -0.651 -36.177 1.00 77.56 77 ARG A C 1
ATOM 621 O O . ARG A 1 77 ? 27.905 -0.621 -37.019 1.00 77.56 77 ARG A O 1
ATOM 628 N N . ALA A 1 78 ? 26.752 0.374 -35.369 1.00 79.88 78 ALA A N 1
ATOM 629 C CA . ALA A 1 78 ? 27.524 1.612 -35.408 1.00 79.88 78 ALA A CA 1
ATOM 630 C C . ALA A 1 78 ? 29.019 1.329 -35.183 1.00 79.88 78 ALA A C 1
ATOM 632 O O . ALA A 1 78 ? 29.866 1.858 -35.903 1.00 79.88 78 ALA A O 1
ATOM 633 N N . TYR A 1 79 ? 29.339 0.417 -34.258 1.00 79.62 79 TYR A N 1
ATOM 634 C CA . TYR A 1 79 ? 30.708 -0.037 -34.025 1.00 79.62 79 TYR A CA 1
ATOM 635 C C . TYR A 1 79 ? 31.296 -0.811 -35.216 1.00 79.62 79 TYR A C 1
ATOM 637 O O . TYR A 1 79 ? 32.404 -0.508 -35.659 1.00 79.62 79 TYR A O 1
ATOM 645 N N . LEU A 1 80 ? 30.570 -1.792 -35.760 1.00 79.88 80 LEU A N 1
ATOM 646 C CA . LEU A 1 80 ? 31.033 -2.606 -36.888 1.00 79.88 80 LEU A CA 1
ATOM 647 C C . LEU A 1 80 ? 31.264 -1.759 -38.143 1.00 79.88 80 LEU A C 1
ATOM 649 O O . LEU A 1 80 ? 32.308 -1.881 -38.776 1.00 79.88 80 LEU A O 1
ATOM 653 N N . ILE A 1 81 ? 30.325 -0.877 -38.476 1.00 80.31 81 ILE A N 1
ATOM 654 C CA . ILE A 1 81 ? 30.371 -0.009 -39.659 1.00 80.31 81 ILE A CA 1
ATOM 655 C C . ILE A 1 81 ? 31.445 1.073 -39.500 1.00 80.31 81 ILE A C 1
ATOM 657 O O . ILE A 1 81 ? 32.151 1.378 -40.458 1.00 80.31 81 ILE A O 1
ATOM 661 N N . GLY A 1 82 ? 31.596 1.638 -38.299 1.00 75.25 82 GLY A N 1
ATOM 662 C CA . GLY A 1 82 ? 32.586 2.680 -38.034 1.00 75.25 82 GLY A CA 1
ATOM 663 C C . GLY A 1 82 ? 34.020 2.158 -37.965 1.00 75.25 82 GLY A C 1
ATOM 664 O O . GLY A 1 82 ? 34.928 2.811 -38.474 1.00 75.25 82 GLY A O 1
ATOM 665 N N . ASN A 1 83 ? 34.229 0.980 -37.366 1.00 76.25 83 ASN A N 1
ATOM 666 C CA . ASN A 1 83 ? 35.570 0.541 -36.968 1.00 76.25 83 ASN A CA 1
ATOM 667 C C . ASN A 1 83 ? 36.075 -0.709 -37.693 1.00 76.25 83 ASN A C 1
ATOM 669 O O . ASN A 1 83 ? 37.279 -0.833 -37.887 1.00 76.25 83 ASN A O 1
ATOM 673 N N . VAL A 1 84 ? 35.201 -1.641 -38.084 1.00 79.69 84 VAL A N 1
ATOM 674 C CA . VAL A 1 84 ? 35.621 -2.977 -38.555 1.00 79.69 84 VAL A CA 1
ATOM 675 C C . VAL A 1 84 ? 35.444 -3.123 -40.065 1.00 79.69 84 VAL A C 1
ATOM 677 O O . VAL A 1 84 ? 36.374 -3.495 -40.780 1.00 79.69 84 VAL A O 1
ATOM 680 N N . LEU A 1 85 ? 34.260 -2.790 -40.573 1.00 80.56 85 LEU A N 1
ATOM 681 C CA . LEU A 1 85 ? 33.872 -3.011 -41.962 1.00 80.56 85 LEU A CA 1
ATOM 682 C C . LEU A 1 85 ? 34.739 -2.252 -42.985 1.00 80.56 85 LEU A C 1
ATOM 684 O O . LEU A 1 85 ? 35.118 -2.874 -43.979 1.00 80.56 85 LEU A O 1
ATOM 688 N N . PRO A 1 86 ? 35.122 -0.972 -42.776 1.00 79.12 86 PRO A N 1
ATOM 689 C CA . PRO A 1 86 ? 36.014 -0.278 -43.702 1.00 79.12 86 PRO A CA 1
ATOM 690 C C . PRO A 1 86 ? 37.338 -1.029 -43.864 1.00 79.12 86 PRO A C 1
ATOM 692 O O . PRO A 1 86 ? 37.800 -1.255 -44.979 1.00 79.12 86 PRO A O 1
ATOM 695 N N . GLN A 1 87 ? 37.913 -1.483 -42.750 1.00 79.12 87 GLN A N 1
ATOM 696 C CA . GLN A 1 87 ? 39.208 -2.156 -42.731 1.00 79.12 87 GLN A CA 1
ATOM 697 C C . GLN A 1 87 ? 39.183 -3.500 -43.443 1.00 79.12 87 GLN A C 1
ATOM 699 O O . GLN A 1 87 ? 40.075 -3.799 -44.236 1.00 79.12 87 GLN A O 1
ATOM 704 N N . VAL A 1 88 ? 38.149 -4.298 -43.171 1.00 84.50 88 VAL A N 1
ATOM 705 C CA . VAL A 1 88 ? 37.982 -5.615 -43.786 1.00 84.50 88 VAL A CA 1
ATOM 706 C C . VAL A 1 88 ? 37.804 -5.474 -45.293 1.00 84.50 88 VAL A C 1
ATOM 708 O O . VAL A 1 88 ? 38.453 -6.198 -46.040 1.00 84.50 88 VAL A O 1
ATOM 711 N N . VAL A 1 89 ? 37.001 -4.514 -45.761 1.00 82.88 89 VAL A N 1
ATOM 712 C CA . VAL A 1 89 ? 36.789 -4.305 -47.202 1.00 82.88 89 VAL A CA 1
ATOM 713 C C . VAL A 1 89 ? 38.074 -3.894 -47.917 1.00 82.88 89 VAL A C 1
ATOM 715 O O . VAL A 1 89 ? 38.384 -4.455 -48.966 1.00 82.88 89 VAL A O 1
ATOM 718 N N . PHE A 1 90 ? 38.870 -2.995 -47.336 1.00 78.62 90 PHE A N 1
ATOM 719 C CA . PHE A 1 90 ? 40.176 -2.650 -47.906 1.00 78.62 90 PHE A CA 1
ATOM 720 C C . PHE A 1 90 ? 41.161 -3.822 -47.882 1.00 78.62 90 PHE A C 1
ATOM 722 O O . PHE A 1 90 ? 41.899 -4.021 -48.847 1.00 78.62 90 PHE A O 1
ATOM 729 N N . GLY A 1 91 ? 41.157 -4.622 -46.814 1.00 85.19 91 GLY A N 1
ATOM 730 C CA . GLY A 1 91 ? 41.974 -5.831 -46.737 1.00 85.19 91 GLY A CA 1
ATOM 731 C C . GLY A 1 91 ? 41.602 -6.842 -47.815 1.00 85.19 91 GLY A C 1
ATOM 732 O O . GLY A 1 91 ? 42.478 -7.370 -48.494 1.00 85.19 91 GLY A O 1
ATOM 733 N N . LEU A 1 92 ? 40.306 -7.045 -48.049 1.00 87.19 92 LEU A N 1
ATOM 734 C CA . LEU A 1 92 ? 39.815 -7.889 -49.135 1.00 87.19 92 LEU A CA 1
ATOM 735 C C . LEU A 1 92 ? 40.218 -7.340 -50.507 1.00 87.19 92 LEU A C 1
ATOM 737 O O . LEU A 1 92 ? 40.695 -8.102 -51.342 1.00 87.19 92 LEU A O 1
ATOM 741 N N . GLU A 1 93 ? 40.098 -6.031 -50.742 1.00 84.69 93 GLU A N 1
ATOM 742 C CA . GLU A 1 93 ? 40.545 -5.410 -51.995 1.00 84.69 93 GLU A CA 1
ATOM 743 C C . GLU A 1 93 ? 42.050 -5.620 -52.228 1.00 84.69 93 GLU A C 1
ATOM 745 O O . GLU A 1 93 ? 42.472 -5.943 -53.341 1.00 84.69 93 GLU A O 1
ATOM 750 N N . HIS A 1 94 ? 42.860 -5.479 -51.177 1.00 84.44 94 HIS A N 1
ATOM 751 C CA . HIS A 1 94 ? 44.300 -5.708 -51.232 1.00 84.44 94 HIS A CA 1
ATOM 752 C C . HIS A 1 94 ? 44.634 -7.157 -51.611 1.00 84.44 94 HIS A C 1
ATOM 754 O O . HIS A 1 94 ? 45.409 -7.384 -52.540 1.00 84.44 94 HIS A O 1
ATOM 760 N N . ILE A 1 95 ? 43.993 -8.130 -50.960 1.00 87.81 95 ILE A N 1
ATOM 761 C CA . ILE A 1 95 ? 44.187 -9.563 -51.231 1.00 87.81 95 ILE A CA 1
ATOM 762 C C . ILE A 1 95 ? 43.720 -9.920 -52.639 1.00 87.81 95 ILE A C 1
ATOM 764 O O . ILE A 1 95 ? 44.385 -10.685 -53.330 1.00 87.81 95 ILE A O 1
ATOM 768 N N . LEU A 1 96 ? 42.596 -9.360 -53.092 1.00 85.12 96 LEU A N 1
ATOM 769 C CA . LEU A 1 96 ? 42.090 -9.586 -54.444 1.00 85.12 96 LEU A CA 1
ATOM 770 C C . LEU A 1 96 ? 43.052 -9.024 -55.496 1.00 85.12 96 LEU A C 1
ATOM 772 O O . LEU A 1 96 ? 43.331 -9.700 -56.485 1.00 85.12 96 LEU A O 1
ATOM 776 N N . LYS A 1 97 ? 43.614 -7.828 -55.277 1.00 84.56 97 LYS A N 1
ATOM 777 C CA . LYS A 1 97 ? 44.656 -7.255 -56.144 1.00 84.56 97 LYS A CA 1
ATOM 778 C C . LYS A 1 97 ? 45.917 -8.116 -56.163 1.00 84.56 97 LYS A C 1
ATOM 780 O O . LYS A 1 97 ? 46.474 -8.347 -57.234 1.00 84.56 97 LYS A O 1
ATOM 785 N N . GLU A 1 98 ? 46.341 -8.622 -55.008 1.00 84.56 98 GLU A N 1
ATOM 786 C CA . GLU A 1 98 ? 47.481 -9.533 -54.898 1.00 84.56 98 GLU A CA 1
ATOM 787 C C . GLU A 1 98 ? 47.222 -10.857 -55.638 1.00 84.56 98 GLU A C 1
ATOM 789 O O . GLU A 1 98 ? 48.070 -11.315 -56.403 1.00 84.56 98 GLU A O 1
ATOM 794 N N . ALA A 1 99 ? 46.028 -11.434 -55.490 1.00 82.25 99 ALA A N 1
ATOM 795 C CA . ALA A 1 99 ? 45.622 -12.654 -56.180 1.00 82.25 99 ALA A CA 1
ATOM 796 C C . ALA A 1 99 ? 45.593 -12.474 -57.707 1.00 82.25 99 ALA A C 1
ATOM 798 O O . ALA A 1 99 ? 46.059 -13.347 -58.442 1.00 82.25 99 ALA A O 1
ATOM 799 N N . VAL A 1 100 ? 45.106 -11.325 -58.189 1.00 81.50 100 VAL A N 1
ATOM 800 C CA . VAL A 1 100 ? 45.132 -10.967 -59.617 1.00 81.50 100 VAL A CA 1
ATOM 801 C C . VAL A 1 100 ? 46.571 -10.798 -60.111 1.00 81.50 100 VAL A C 1
ATOM 803 O O . VAL A 1 100 ? 46.921 -11.339 -61.160 1.00 81.50 100 VAL A O 1
ATOM 806 N N . ALA A 1 101 ? 47.430 -10.103 -59.358 1.00 81.12 101 ALA A N 1
ATOM 807 C CA . ALA A 1 101 ? 48.838 -9.913 -59.714 1.00 81.12 101 ALA A CA 1
ATOM 808 C C . ALA A 1 101 ? 49.597 -11.250 -59.809 1.00 81.12 101 ALA A C 1
ATOM 810 O O . ALA A 1 101 ? 50.389 -11.452 -60.730 1.00 81.12 101 ALA A O 1
ATOM 811 N N . ARG A 1 102 ? 49.290 -12.191 -58.909 1.00 78.19 102 ARG A N 1
ATOM 812 C CA . ARG A 1 102 ? 49.806 -13.571 -58.910 1.00 78.19 102 ARG A CA 1
ATOM 813 C C . ARG A 1 102 ? 49.132 -14.484 -59.947 1.00 78.19 102 ARG A C 1
ATOM 815 O O . ARG A 1 102 ? 49.490 -15.652 -60.041 1.00 78.19 102 ARG A O 1
ATOM 822 N N . ARG A 1 103 ? 48.174 -13.971 -60.734 1.00 72.75 103 ARG A N 1
ATOM 823 C CA . ARG A 1 103 ? 47.376 -14.717 -61.730 1.00 72.75 103 ARG A CA 1
ATOM 824 C C . ARG A 1 103 ? 46.620 -15.921 -61.150 1.00 72.75 103 ARG A C 1
ATOM 826 O O . ARG A 1 103 ? 46.354 -16.888 -61.858 1.00 72.75 103 ARG A O 1
ATOM 833 N N . LEU A 1 104 ? 46.237 -15.843 -59.877 1.00 71.25 104 LEU A N 1
ATOM 834 C CA . LEU A 1 104 ? 45.439 -16.869 -59.196 1.00 71.25 104 LEU A CA 1
ATOM 835 C C . LEU A 1 104 ? 43.955 -16.809 -59.606 1.00 71.25 104 LEU A C 1
ATOM 837 O O . LEU A 1 104 ? 43.202 -17.752 -59.371 1.00 71.25 104 LEU A O 1
ATOM 841 N N . THR A 1 105 ? 43.528 -15.712 -60.242 1.00 64.38 105 THR A N 1
ATOM 842 C CA . THR A 1 105 ? 42.150 -15.467 -60.684 1.00 64.38 105 THR A CA 1
ATOM 843 C C . THR A 1 105 ? 42.104 -15.128 -62.185 1.00 64.38 105 THR A C 1
ATOM 845 O O . THR A 1 105 ? 42.828 -14.257 -62.663 1.00 64.38 105 THR A O 1
ATOM 848 N N . GLY A 1 106 ? 41.264 -15.831 -62.962 1.00 58.41 106 GLY A N 1
ATOM 849 C CA . GLY A 1 106 ? 41.069 -15.591 -64.403 1.00 58.41 106 GLY A CA 1
ATOM 850 C C . GLY A 1 106 ? 40.664 -16.835 -65.213 1.00 58.41 106 GLY A C 1
ATOM 851 O O . GLY A 1 106 ? 40.906 -17.962 -64.798 1.00 58.41 106 GLY A O 1
ATOM 852 N N . LEU A 1 107 ? 40.061 -16.634 -66.396 1.00 54.28 107 LEU A N 1
ATOM 853 C CA . LEU A 1 107 ? 39.581 -17.702 -67.303 1.00 54.28 107 LEU A CA 1
ATOM 854 C C . LEU A 1 107 ? 40.703 -18.550 -67.935 1.00 54.28 107 LEU A C 1
ATOM 856 O O . LEU A 1 107 ? 40.446 -19.655 -68.403 1.00 54.28 107 LEU A O 1
ATOM 860 N N . LYS A 1 108 ? 41.946 -18.053 -67.934 1.00 52.91 108 LYS A N 1
ATOM 861 C CA . LYS A 1 108 ? 43.146 -18.807 -68.323 1.00 52.91 108 LYS A CA 1
ATOM 862 C C . LYS A 1 108 ? 43.900 -19.251 -67.073 1.00 52.91 108 LYS A C 1
ATOM 864 O O . LYS A 1 108 ? 45.030 -18.830 -66.846 1.00 52.91 108 LYS A O 1
ATOM 869 N N . GLN A 1 109 ? 43.264 -20.073 -66.244 1.00 56.38 109 GLN A N 1
ATOM 870 C CA . GLN A 1 109 ? 44.034 -20.915 -65.335 1.00 56.38 109 GLN A CA 1
ATOM 871 C C . GLN A 1 109 ? 44.902 -21.814 -66.220 1.00 56.38 109 GLN A C 1
ATOM 873 O O . GLN A 1 109 ? 44.367 -22.570 -67.030 1.00 56.38 109 GLN A O 1
ATOM 878 N N . THR A 1 110 ? 46.226 -21.694 -66.126 1.00 54.44 110 THR A N 1
ATOM 879 C CA . THR A 1 110 ? 47.144 -22.699 -66.677 1.00 54.44 110 THR A CA 1
ATOM 880 C C . THR A 1 110 ? 46.656 -24.061 -66.175 1.00 54.44 110 THR A C 1
ATOM 882 O O . THR A 1 110 ? 46.320 -24.157 -64.997 1.00 54.44 110 THR A O 1
ATOM 885 N N . GLU A 1 111 ? 46.569 -25.100 -67.011 1.00 50.81 111 GLU A N 1
ATOM 886 C CA . GLU A 1 111 ? 46.022 -26.412 -66.595 1.00 50.81 111 GLU A CA 1
ATOM 887 C C . GLU A 1 111 ? 46.675 -26.956 -65.306 1.00 50.81 111 GLU A C 1
ATOM 889 O O . GLU A 1 111 ? 46.024 -27.598 -64.487 1.00 50.81 111 GLU A O 1
ATOM 894 N N . GLN A 1 112 ? 47.927 -26.569 -65.059 1.00 51.78 112 GLN A N 1
ATOM 895 C CA . GLN A 1 112 ? 48.697 -26.826 -63.839 1.00 51.78 112 GLN A CA 1
ATOM 896 C C . GLN A 1 112 ? 48.063 -26.254 -62.550 1.00 51.78 112 GLN A C 1
ATOM 898 O O . GLN A 1 112 ? 48.166 -26.871 -61.497 1.00 51.78 112 GLN A O 1
ATOM 903 N N . ALA A 1 113 ? 47.367 -25.115 -62.618 1.00 52.25 113 ALA A N 1
ATOM 904 C CA . ALA A 1 113 ? 46.677 -24.493 -61.482 1.00 52.25 113 ALA A CA 1
ATOM 905 C C . ALA A 1 113 ? 45.302 -25.123 -61.187 1.00 52.25 113 ALA A C 1
ATOM 907 O O . ALA A 1 113 ? 44.758 -24.912 -60.108 1.00 52.25 113 ALA A O 1
ATOM 908 N N . ARG A 1 114 ? 44.735 -25.883 -62.137 1.00 52.22 114 ARG A N 1
ATOM 909 C CA . ARG A 1 114 ? 43.488 -26.651 -61.955 1.00 52.22 114 ARG A CA 1
ATOM 910 C C . ARG A 1 114 ? 43.726 -28.048 -61.385 1.00 52.22 114 ARG A C 1
ATOM 912 O O . ARG A 1 114 ? 42.854 -28.564 -60.700 1.00 52.22 114 ARG A O 1
ATOM 919 N N . LEU A 1 115 ? 44.884 -28.641 -61.689 1.00 51.81 115 LEU A N 1
ATOM 920 C CA . LEU A 1 115 ? 45.291 -29.980 -61.240 1.00 51.81 115 LEU A CA 1
ATOM 921 C C . LEU A 1 115 ? 45.856 -29.994 -59.812 1.00 51.81 115 LEU A C 1
ATOM 923 O O . LEU A 1 115 ? 45.882 -31.042 -59.176 1.00 51.81 115 LEU A O 1
ATOM 927 N N . SER A 1 116 ? 46.295 -28.842 -59.304 1.00 53.22 116 SER A N 1
ATOM 928 C CA . SER A 1 116 ? 46.588 -28.659 -57.884 1.00 53.22 116 SER A CA 1
ATOM 929 C C . SER A 1 116 ? 45.278 -28.369 -57.159 1.00 53.22 116 SER A C 1
ATOM 931 O O . SER A 1 116 ? 44.731 -27.276 -57.306 1.00 53.22 116 SER A O 1
ATOM 933 N N . GLU A 1 117 ? 44.766 -29.322 -56.382 1.00 49.34 117 GLU A N 1
ATOM 934 C CA . GLU A 1 117 ? 43.665 -29.077 -55.447 1.00 49.34 117 GLU A CA 1
ATOM 935 C C . GLU A 1 117 ? 44.036 -27.934 -54.486 1.00 49.34 117 GLU A C 1
ATOM 937 O O . GLU A 1 117 ? 44.694 -28.137 -53.475 1.00 49.34 117 GLU A O 1
ATOM 942 N N . GLY A 1 118 ? 43.608 -26.715 -54.819 1.00 52.09 118 GLY A N 1
ATOM 943 C CA . GLY A 1 118 ? 43.480 -25.596 -53.892 1.00 52.09 118 GLY A CA 1
ATOM 944 C C . GLY A 1 118 ? 44.776 -24.886 -53.487 1.00 52.09 118 GLY A C 1
ATOM 945 O O . GLY A 1 118 ? 45.447 -25.280 -52.546 1.00 52.09 118 GLY A O 1
ATOM 946 N N . ALA A 1 119 ? 44.983 -23.715 -54.094 1.00 55.25 119 ALA A N 1
ATOM 947 C CA . ALA A 1 119 ? 45.881 -22.639 -53.663 1.00 55.25 119 ALA A CA 1
ATOM 948 C C . ALA A 1 119 ? 47.392 -22.866 -53.860 1.00 55.25 119 ALA A C 1
ATOM 950 O O . ALA A 1 119 ? 47.966 -23.896 -53.530 1.00 55.25 119 ALA A O 1
ATOM 951 N N . ASP A 1 120 ? 48.053 -21.824 -54.371 1.00 58.97 120 ASP A N 1
ATOM 952 C CA . ASP A 1 120 ? 49.496 -21.637 -54.208 1.00 58.97 120 ASP A CA 1
ATOM 953 C C . ASP A 1 120 ? 49.849 -21.879 -52.721 1.00 58.97 120 ASP A C 1
ATOM 955 O O . ASP A 1 120 ? 49.271 -21.197 -51.865 1.00 58.97 120 ASP A O 1
ATOM 959 N N . PRO A 1 121 ? 50.770 -22.809 -52.383 1.00 62.50 121 PRO A N 1
ATOM 960 C CA . PRO A 1 121 ? 51.156 -23.104 -50.999 1.00 62.50 121 PRO A CA 1
ATOM 961 C C . PRO A 1 121 ? 51.581 -21.862 -50.199 1.00 62.50 121 PRO A C 1
ATOM 963 O O . PRO A 1 121 ? 51.552 -21.866 -48.971 1.00 62.50 121 PRO A O 1
ATOM 966 N N . ASN A 1 122 ? 51.971 -20.786 -50.889 1.00 66.81 122 ASN A N 1
ATOM 967 C CA . ASN A 1 122 ? 52.444 -19.536 -50.310 1.00 66.81 122 ASN A CA 1
ATOM 968 C C . ASN A 1 122 ? 51.382 -1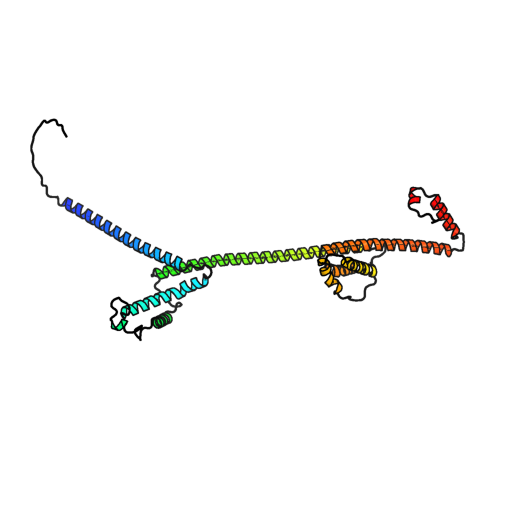8.410 -50.279 1.00 66.81 122 ASN A C 1
ATOM 970 O O . ASN A 1 122 ? 51.680 -17.266 -49.900 1.00 66.81 122 ASN A O 1
ATOM 974 N N . PHE A 1 123 ? 50.141 -18.699 -50.685 1.00 77.75 123 PHE A N 1
ATOM 975 C CA . PHE A 1 123 ? 49.037 -17.741 -50.683 1.00 77.75 123 PHE A CA 1
ATOM 976 C C . PHE A 1 123 ? 47.806 -18.294 -49.957 1.00 77.75 123 PHE A C 1
ATOM 978 O O . PHE A 1 123 ? 46.897 -18.868 -50.552 1.00 77.75 123 PHE A O 1
ATOM 985 N N . ASN A 1 124 ? 47.748 -18.047 -48.647 1.00 83.06 124 ASN A N 1
ATOM 986 C CA . ASN A 1 124 ? 46.537 -18.246 -47.858 1.00 83.06 124 ASN A CA 1
ATOM 987 C C . ASN A 1 124 ? 45.808 -16.895 -47.682 1.00 83.06 124 ASN A C 1
ATOM 989 O O . ASN A 1 124 ? 46.332 -16.019 -46.983 1.00 83.06 124 ASN A O 1
ATOM 993 N N . PRO A 1 125 ? 44.610 -16.706 -48.272 1.00 82.56 125 PRO A N 1
ATOM 994 C CA . PRO A 1 125 ? 43.894 -15.430 -48.230 1.00 82.56 125 PRO A CA 1
ATOM 995 C C . PRO A 1 125 ? 43.491 -15.017 -46.809 1.00 82.56 125 PRO A C 1
ATOM 997 O O . PRO A 1 125 ? 43.452 -13.826 -46.513 1.00 82.56 125 PRO A O 1
ATOM 1000 N N . ILE A 1 126 ? 43.248 -15.972 -45.906 1.00 85.38 126 ILE A N 1
ATOM 1001 C CA . ILE A 1 126 ? 42.905 -15.688 -44.506 1.00 85.38 126 ILE A CA 1
ATOM 1002 C C . ILE A 1 126 ? 44.132 -15.141 -43.768 1.00 85.38 126 ILE A C 1
ATOM 1004 O O . ILE A 1 126 ? 44.036 -14.119 -43.089 1.00 85.38 126 ILE A O 1
ATOM 1008 N N . ASN A 1 127 ? 45.299 -15.764 -43.955 1.00 87.19 127 ASN A N 1
ATOM 1009 C CA . ASN A 1 127 ? 46.543 -15.297 -43.335 1.00 87.19 127 ASN A CA 1
ATOM 1010 C C . ASN A 1 127 ? 46.947 -13.919 -43.871 1.00 87.19 127 ASN A C 1
ATOM 1012 O O . ASN A 1 127 ? 47.326 -13.048 -43.093 1.00 87.19 127 ASN A O 1
ATOM 1016 N N . ARG A 1 128 ? 46.799 -13.682 -45.181 1.00 85.62 128 ARG A N 1
ATOM 1017 C CA . ARG A 1 128 ? 47.073 -12.370 -45.789 1.00 85.62 128 ARG A CA 1
ATOM 1018 C C . ARG A 1 128 ? 46.119 -11.287 -45.291 1.00 85.62 128 ARG A C 1
ATOM 1020 O O . ARG A 1 128 ? 46.558 -10.166 -45.041 1.00 85.62 128 ARG A O 1
ATOM 1027 N N . LEU A 1 129 ? 44.843 -11.618 -45.072 1.00 87.88 129 LEU A N 1
ATOM 1028 C CA . LEU A 1 129 ? 43.895 -10.699 -44.438 1.00 87.88 129 LEU A CA 1
ATOM 1029 C C . LEU A 1 129 ? 44.295 -10.373 -43.006 1.00 87.88 129 LEU A C 1
ATOM 1031 O O . LEU A 1 129 ? 44.299 -9.204 -42.630 1.00 87.88 129 LEU A O 1
ATOM 1035 N N . ALA A 1 130 ? 44.663 -11.384 -42.222 1.00 85.81 130 ALA A N 1
ATOM 1036 C CA . ALA A 1 130 ? 45.115 -11.189 -40.852 1.00 85.81 130 ALA A CA 1
ATOM 1037 C C . ALA A 1 130 ? 46.371 -10.304 -40.797 1.00 85.81 130 ALA A C 1
ATOM 1039 O O . ALA A 1 130 ? 46.391 -9.327 -40.053 1.00 85.81 130 ALA A O 1
ATOM 1040 N N . GLU A 1 131 ? 47.376 -10.569 -41.639 1.00 87.44 131 GLU A N 1
ATOM 1041 C CA . GLU A 1 131 ? 48.580 -9.736 -41.766 1.00 87.44 131 GLU A CA 1
ATOM 1042 C C . GLU A 1 131 ? 48.235 -8.283 -42.123 1.00 87.44 131 GLU A C 1
ATOM 1044 O O . GLU A 1 131 ? 48.773 -7.346 -41.524 1.00 87.44 131 GLU A O 1
ATOM 1049 N N . PHE A 1 132 ? 47.318 -8.080 -43.074 1.00 86.31 132 PHE A N 1
ATOM 1050 C CA . PHE A 1 132 ? 46.871 -6.750 -43.476 1.00 86.31 132 PHE A CA 1
ATOM 1051 C C . PHE A 1 132 ? 46.172 -6.010 -42.331 1.00 86.31 132 PHE A C 1
ATOM 1053 O O . PHE A 1 132 ? 46.483 -4.845 -42.077 1.00 86.31 132 PHE A O 1
ATOM 1060 N N . LEU A 1 133 ? 45.259 -6.675 -41.619 1.00 85.12 133 LEU A N 1
ATOM 1061 C CA . LEU A 1 133 ? 44.520 -6.095 -40.496 1.00 85.12 133 LEU A CA 1
ATOM 1062 C C . LEU A 1 133 ? 45.431 -5.809 -39.293 1.00 85.12 133 LEU A C 1
ATOM 1064 O O . LEU A 1 133 ? 45.283 -4.775 -38.649 1.00 85.12 133 LEU A O 1
ATOM 1068 N N . MET A 1 134 ? 46.420 -6.667 -39.020 1.00 83.62 134 MET A N 1
ATOM 1069 C CA . MET A 1 134 ? 47.411 -6.433 -37.962 1.00 83.62 134 MET A CA 1
ATOM 1070 C C . MET A 1 134 ? 48.281 -5.205 -38.246 1.00 83.62 134 MET A C 1
ATOM 1072 O O . MET A 1 134 ? 48.624 -4.465 -37.327 1.00 83.62 134 MET A O 1
ATOM 1076 N N 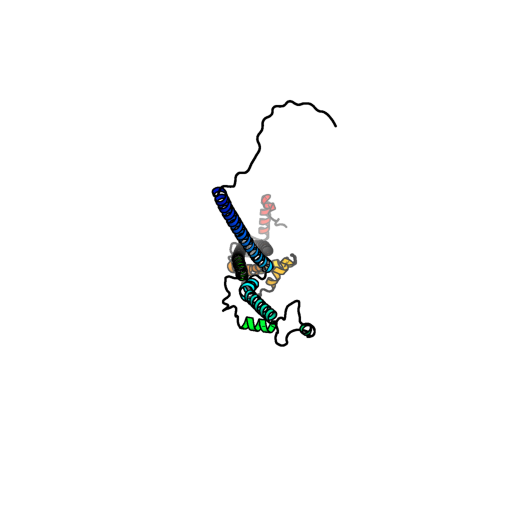. ARG A 1 135 ? 48.624 -4.969 -39.518 1.00 83.12 135 ARG A N 1
ATOM 1077 C CA . ARG A 1 135 ? 49.403 -3.795 -39.943 1.00 83.12 135 ARG A CA 1
ATOM 1078 C C . ARG A 1 135 ? 48.565 -2.516 -40.007 1.00 83.12 135 ARG A C 1
ATOM 1080 O O . ARG A 1 135 ? 49.111 -1.431 -39.840 1.00 83.12 135 ARG A O 1
ATOM 1087 N N . ASN A 1 136 ? 47.254 -2.635 -40.216 1.00 77.19 136 ASN A N 1
ATOM 1088 C CA . ASN A 1 136 ? 46.329 -1.511 -40.348 1.00 77.19 136 ASN A CA 1
ATOM 1089 C C . ASN A 1 136 ? 45.307 -1.510 -39.201 1.00 77.19 136 ASN A C 1
ATOM 1091 O O . ASN A 1 136 ? 44.173 -1.954 -39.359 1.00 77.19 136 ASN A O 1
ATOM 1095 N N . ASN A 1 137 ? 45.686 -0.972 -38.040 1.00 75.19 137 ASN A N 1
ATOM 1096 C CA . ASN A 1 137 ? 44.791 -0.847 -36.885 1.00 75.19 137 ASN A CA 1
ATOM 1097 C C . ASN A 1 137 ? 43.764 0.288 -37.085 1.00 75.19 137 ASN A C 1
ATOM 1099 O O . ASN A 1 137 ? 44.134 1.386 -37.504 1.00 75.19 137 ASN A O 1
ATOM 1103 N N . HIS A 1 138 ? 42.489 0.057 -36.739 1.00 70.06 138 HIS A N 1
ATOM 1104 C CA . HIS A 1 138 ? 41.402 1.038 -36.913 1.00 70.06 138 HIS A CA 1
ATOM 1105 C C . HIS A 1 138 ? 41.653 2.328 -36.142 1.00 70.06 138 HIS A C 1
ATOM 1107 O O . HIS A 1 138 ? 41.265 3.397 -36.601 1.00 70.06 138 HIS A O 1
ATOM 1113 N N . LYS A 1 139 ? 42.360 2.244 -35.010 1.00 66.81 139 LYS A N 1
ATOM 1114 C CA . LYS A 1 139 ? 42.703 3.407 -34.183 1.00 66.81 139 LYS A CA 1
ATOM 1115 C C . LYS A 1 139 ? 43.673 4.383 -34.858 1.00 66.81 139 LYS A C 1
ATOM 1117 O O . LYS A 1 139 ? 43.747 5.528 -34.431 1.00 66.81 139 LYS A O 1
ATOM 1122 N N . TYR A 1 140 ? 44.406 3.944 -35.883 1.00 64.50 140 TYR A N 1
ATOM 1123 C CA . TYR A 1 140 ? 45.472 4.719 -36.535 1.00 64.50 140 TYR A CA 1
ATOM 1124 C C . TYR A 1 140 ? 45.358 4.720 -38.064 1.00 64.50 140 TYR A C 1
ATOM 1126 O O . TYR A 1 140 ? 46.327 5.002 -38.768 1.00 64.50 140 TYR A O 1
ATOM 1134 N N . SER A 1 141 ? 44.195 4.350 -38.601 1.00 62.00 141 SER A N 1
ATOM 1135 C CA . SER A 1 141 ? 44.040 4.179 -40.039 1.00 62.00 141 SER A CA 1
ATOM 1136 C C . SER A 1 141 ? 43.830 5.518 -40.748 1.00 62.00 141 SER A C 1
ATOM 1138 O O . SER A 1 141 ? 42.822 6.194 -40.548 1.00 62.00 141 SER A O 1
ATOM 1140 N N . ASN A 1 142 ? 44.773 5.878 -41.619 1.00 58.88 142 ASN A N 1
ATOM 1141 C CA . ASN A 1 142 ? 44.709 7.066 -42.470 1.00 58.88 142 ASN A CA 1
ATOM 1142 C C . ASN A 1 142 ? 43.969 6.748 -43.776 1.00 58.88 142 ASN A C 1
ATOM 1144 O O . ASN A 1 142 ? 44.554 6.768 -44.861 1.00 58.88 142 ASN A O 1
ATOM 1148 N N . PHE A 1 143 ? 42.690 6.386 -43.682 1.00 63.19 143 PHE A N 1
ATOM 1149 C CA . PHE A 1 143 ? 41.879 6.188 -44.881 1.00 63.19 143 PHE A CA 1
ATOM 1150 C C . PHE A 1 143 ? 41.723 7.511 -45.632 1.00 63.19 143 PHE A C 1
ATOM 1152 O O . PHE A 1 143 ? 41.412 8.537 -45.026 1.00 63.19 143 PHE A O 1
ATOM 1159 N N . SER A 1 144 ? 41.898 7.491 -46.957 1.00 58.03 144 SER A N 1
ATOM 1160 C CA . SER A 1 144 ? 41.581 8.662 -47.769 1.00 58.03 144 SER A CA 1
ATOM 1161 C C . SER A 1 144 ? 40.078 8.924 -47.680 1.00 58.03 144 SER A C 1
ATOM 1163 O O . SER A 1 144 ? 39.243 8.119 -48.097 1.00 58.03 144 SER A O 1
ATOM 1165 N N . GLU A 1 145 ? 39.719 10.081 -47.127 1.00 58.72 145 GLU A N 1
ATOM 1166 C CA . GLU A 1 145 ? 38.326 10.502 -46.913 1.00 58.72 145 GLU A CA 1
ATOM 1167 C C . GLU A 1 145 ? 37.539 10.690 -48.224 1.00 58.72 145 GLU A C 1
ATOM 1169 O O . GLU A 1 145 ? 36.353 11.010 -48.227 1.00 58.72 145 GLU A O 1
ATOM 1174 N N . THR A 1 146 ? 38.203 10.489 -49.360 1.00 59.56 146 THR A N 1
ATOM 1175 C CA . THR A 1 146 ? 37.712 10.753 -50.710 1.00 59.56 146 THR A CA 1
ATOM 1176 C C . THR A 1 146 ? 36.997 9.555 -51.346 1.00 59.56 146 THR A C 1
ATOM 1178 O O . THR A 1 146 ? 36.396 9.709 -52.409 1.00 59.56 146 THR A O 1
ATOM 1181 N N . SER A 1 147 ? 37.038 8.359 -50.741 1.00 67.00 147 SER A N 1
ATOM 1182 C CA . SER A 1 147 ? 36.337 7.189 -51.291 1.00 67.00 147 SER A CA 1
ATOM 1183 C C . SER A 1 147 ? 34.816 7.284 -51.060 1.00 67.00 147 SER A C 1
ATOM 1185 O O . SER A 1 147 ? 34.385 7.413 -49.909 1.00 67.00 147 SER A O 1
ATOM 1187 N N . PRO A 1 148 ? 33.976 7.158 -52.110 1.00 67.50 148 PRO A N 1
ATOM 1188 C CA . PRO A 1 148 ? 32.514 7.183 -51.985 1.00 67.50 148 PRO A CA 1
ATOM 1189 C C . PRO A 1 148 ? 31.966 6.157 -50.986 1.00 67.50 148 PRO A C 1
ATOM 1191 O O . PRO A 1 148 ? 31.020 6.448 -50.265 1.00 67.50 148 PRO A O 1
ATOM 1194 N N . TYR A 1 149 ? 32.604 4.987 -50.895 1.00 70.69 149 TYR A N 1
ATOM 1195 C CA . TYR A 1 149 ? 32.221 3.925 -49.967 1.00 70.69 149 TYR A CA 1
ATOM 1196 C C . TYR A 1 149 ? 32.410 4.341 -48.502 1.00 70.69 149 TYR A C 1
ATOM 1198 O O . TYR A 1 149 ? 31.497 4.215 -47.690 1.00 70.69 149 TYR A O 1
ATOM 1206 N N . VAL A 1 150 ? 33.570 4.917 -48.170 1.00 72.31 150 VAL A N 1
ATOM 1207 C CA . VAL A 1 150 ? 33.880 5.388 -46.809 1.00 72.31 150 VAL A CA 1
ATOM 1208 C C . VAL A 1 150 ? 32.924 6.508 -46.390 1.00 72.31 150 VAL A C 1
ATOM 1210 O O . VAL A 1 150 ? 32.482 6.550 -45.242 1.00 72.31 150 VAL A O 1
ATOM 1213 N N . ARG A 1 151 ? 32.548 7.382 -47.331 1.00 74.25 151 ARG A N 1
ATOM 1214 C CA . ARG A 1 151 ? 31.543 8.427 -47.105 1.00 74.25 151 ARG A CA 1
ATOM 1215 C C . ARG A 1 151 ? 30.163 7.840 -46.791 1.00 74.25 151 ARG A C 1
ATOM 1217 O O . ARG A 1 151 ? 29.546 8.268 -45.818 1.00 74.25 151 ARG A O 1
ATOM 1224 N N . GLY A 1 152 ? 29.702 6.863 -47.575 1.00 74.62 152 GLY A N 1
ATOM 1225 C CA . GLY A 1 152 ? 28.438 6.162 -47.333 1.00 74.62 152 GLY A CA 1
ATOM 1226 C C . GLY A 1 152 ? 28.394 5.526 -45.941 1.00 74.62 152 GLY A C 1
ATOM 1227 O O . GLY A 1 152 ? 27.453 5.759 -45.184 1.00 74.62 152 GLY A O 1
ATOM 1228 N N . LEU A 1 153 ? 29.469 4.835 -45.541 1.00 76.81 153 LEU A N 1
ATOM 1229 C CA . LEU A 1 153 ? 29.580 4.244 -44.203 1.00 76.81 153 LEU A CA 1
ATOM 1230 C C . LEU A 1 153 ? 29.514 5.302 -43.091 1.00 76.81 153 LEU A C 1
ATOM 1232 O O . LEU A 1 153 ? 28.735 5.148 -42.152 1.00 76.81 153 LEU A O 1
ATOM 1236 N N . ARG A 1 154 ? 30.259 6.410 -43.198 1.00 77.75 154 ARG A N 1
ATOM 1237 C CA . ARG A 1 154 ? 30.208 7.488 -42.191 1.00 77.75 154 ARG A CA 1
ATOM 1238 C C . ARG A 1 154 ? 28.811 8.100 -42.060 1.00 77.75 154 ARG A C 1
ATOM 1240 O O . ARG A 1 154 ? 28.365 8.339 -40.941 1.00 77.75 154 ARG A O 1
ATOM 1247 N N . ASN A 1 155 ? 28.106 8.297 -43.174 1.00 79.69 155 ASN A N 1
ATOM 1248 C CA . ASN A 1 155 ? 26.733 8.803 -43.155 1.00 79.69 155 ASN A CA 1
ATOM 1249 C C . ASN A 1 155 ? 25.787 7.841 -42.423 1.00 79.69 155 ASN A C 1
ATOM 1251 O O . ASN A 1 155 ? 25.002 8.283 -41.586 1.00 79.69 155 ASN A O 1
ATOM 1255 N N . THR A 1 156 ? 25.899 6.531 -42.672 1.00 78.50 156 THR A N 1
ATOM 1256 C CA . THR A 1 156 ? 25.097 5.529 -41.947 1.00 78.50 156 THR A CA 1
ATOM 1257 C C . THR A 1 156 ? 25.433 5.484 -40.452 1.00 78.50 156 THR A C 1
ATOM 1259 O O . THR A 1 156 ? 24.528 5.394 -39.628 1.00 78.50 156 THR A O 1
ATOM 1262 N N . VAL A 1 157 ? 26.706 5.645 -40.064 1.00 82.44 157 VAL A N 1
ATOM 1263 C CA . VAL A 1 157 ? 27.109 5.734 -38.647 1.00 82.44 157 VAL A CA 1
ATOM 1264 C C . VAL A 1 157 ? 26.501 6.964 -37.973 1.00 82.44 157 VAL A C 1
ATOM 1266 O O . VAL A 1 157 ? 25.967 6.842 -36.874 1.00 82.44 157 VAL A O 1
ATOM 1269 N N . ALA A 1 158 ? 26.535 8.128 -38.625 1.00 82.06 158 ALA A N 1
ATOM 1270 C CA . ALA A 1 158 ? 25.946 9.354 -38.086 1.00 82.06 158 ALA A CA 1
ATOM 1271 C C . ALA A 1 158 ? 24.424 9.224 -37.891 1.00 82.06 158 ALA A C 1
ATOM 1273 O O . ALA A 1 158 ? 23.898 9.623 -36.853 1.00 82.06 158 ALA A O 1
ATOM 1274 N N . GLN A 1 159 ? 23.724 8.604 -38.848 1.00 80.88 159 GLN A N 1
ATOM 1275 C CA . GLN A 1 159 ? 22.290 8.316 -38.734 1.00 80.88 159 GLN A CA 1
ATOM 1276 C C . GLN A 1 159 ? 21.991 7.374 -37.560 1.00 80.88 159 GLN A C 1
ATOM 1278 O O . GLN A 1 159 ? 21.113 7.660 -36.748 1.00 80.88 159 GLN A O 1
ATOM 1283 N N . LEU A 1 160 ? 22.768 6.298 -37.406 1.00 81.00 160 LEU A N 1
ATOM 1284 C CA . LEU A 1 160 ? 22.622 5.367 -36.284 1.00 81.00 160 LEU A CA 1
ATOM 1285 C C . LEU A 1 160 ? 22.881 6.039 -34.931 1.00 81.00 160 LEU A C 1
ATOM 1287 O O . LEU A 1 160 ? 22.136 5.809 -33.981 1.00 81.00 160 LEU A O 1
ATOM 1291 N N . GLN A 1 161 ? 23.898 6.898 -34.834 1.00 80.81 161 GLN A N 1
ATOM 1292 C CA . GLN A 1 161 ? 24.189 7.661 -33.616 1.00 80.81 161 GLN A CA 1
ATOM 1293 C C . GLN A 1 161 ? 23.054 8.630 -33.260 1.00 80.81 161 GLN A C 1
ATOM 1295 O O . GLN A 1 161 ? 22.684 8.745 -32.090 1.00 80.81 161 GLN A O 1
ATOM 1300 N N . GLN A 1 162 ? 22.459 9.284 -34.258 1.00 80.00 162 GLN A N 1
ATOM 1301 C CA . GLN A 1 162 ? 21.302 10.151 -34.057 1.00 80.00 162 GLN A CA 1
ATOM 1302 C C . GLN A 1 162 ? 20.077 9.359 -33.569 1.00 80.00 162 GLN A C 1
ATOM 1304 O O . GLN A 1 162 ? 19.396 9.785 -32.636 1.00 80.00 162 GLN A O 1
ATOM 1309 N N . GLU A 1 163 ? 19.812 8.179 -34.134 1.00 77.44 163 GLU A N 1
ATOM 1310 C CA . GLU A 1 163 ? 18.735 7.297 -33.669 1.00 77.44 163 GLU A CA 1
ATOM 1311 C C . GLU A 1 163 ? 18.951 6.797 -32.233 1.00 77.44 163 GLU A C 1
ATOM 1313 O O . GLU A 1 163 ? 17.991 6.721 -31.459 1.00 77.44 163 GLU A O 1
ATOM 1318 N N . MET A 1 164 ? 20.196 6.485 -31.849 1.00 73.69 164 MET A N 1
ATOM 1319 C CA . MET A 1 164 ? 20.538 6.117 -30.468 1.00 73.69 164 MET A CA 1
ATOM 1320 C C . MET A 1 164 ? 20.190 7.236 -29.493 1.00 73.69 164 MET A C 1
ATOM 1322 O O . MET A 1 164 ? 19.509 6.983 -28.500 1.00 73.69 164 MET A O 1
ATOM 1326 N N . PHE A 1 165 ? 20.611 8.463 -29.806 1.00 72.44 165 PHE A N 1
ATOM 1327 C CA . PHE A 1 165 ? 20.363 9.639 -28.977 1.00 72.44 165 PHE A CA 1
ATOM 1328 C C . PHE A 1 165 ? 18.857 9.882 -28.770 1.00 72.44 165 PHE A C 1
ATOM 1330 O O . PHE A 1 165 ? 18.376 10.034 -27.645 1.00 72.44 165 PHE A O 1
ATOM 1337 N N . MET A 1 166 ? 18.071 9.788 -29.845 1.00 72.94 166 MET A N 1
ATOM 1338 C CA . MET A 1 166 ? 16.615 9.950 -29.769 1.00 72.94 166 MET A CA 1
ATOM 1339 C C . MET A 1 166 ? 15.929 8.825 -28.976 1.00 72.94 166 MET A C 1
ATOM 1341 O O . MET A 1 166 ? 14.897 9.050 -28.338 1.00 72.94 166 MET A O 1
ATOM 1345 N N . ARG A 1 167 ? 16.466 7.597 -28.983 1.00 71.31 167 ARG A N 1
ATOM 1346 C CA . ARG A 1 167 ? 15.940 6.490 -28.164 1.00 71.31 167 ARG A CA 1
ATOM 1347 C C . ARG A 1 167 ? 16.308 6.626 -26.689 1.00 71.31 167 ARG A C 1
ATOM 1349 O O . ARG A 1 167 ? 15.456 6.335 -25.847 1.00 71.31 167 ARG A O 1
ATOM 1356 N N . SER A 1 168 ? 17.524 7.069 -26.365 1.00 65.81 168 SER A N 1
ATOM 1357 C CA . SER A 1 168 ? 17.977 7.230 -24.978 1.00 65.81 168 SER A CA 1
ATOM 1358 C C . SER A 1 168 ? 17.196 8.310 -24.236 1.00 65.81 168 SER A C 1
ATOM 1360 O O . SER A 1 168 ? 16.777 8.073 -23.103 1.00 65.81 168 SER A O 1
ATOM 1362 N N . ASP A 1 169 ? 16.903 9.439 -24.885 1.00 64.31 169 ASP A N 1
ATOM 1363 C CA . ASP A 1 169 ? 16.122 10.521 -24.275 1.00 64.31 169 ASP A CA 1
ATOM 1364 C C . ASP A 1 169 ? 14.681 10.085 -23.994 1.00 64.31 169 ASP A C 1
ATOM 1366 O O . ASP A 1 169 ? 14.145 10.298 -22.902 1.00 64.31 169 ASP A O 1
ATOM 1370 N N . ASN A 1 170 ? 14.078 9.362 -24.939 1.00 71.69 170 ASN A N 1
ATOM 1371 C CA . ASN A 1 170 ? 12.747 8.785 -24.773 1.00 71.69 170 ASN A CA 1
ATOM 1372 C C . ASN A 1 170 ? 12.704 7.698 -23.687 1.00 71.69 170 ASN A C 1
ATOM 1374 O O . ASN A 1 170 ? 11.714 7.589 -22.960 1.00 71.69 170 ASN A O 1
ATOM 1378 N N . HIS A 1 171 ? 13.757 6.891 -23.546 1.00 71.81 171 HIS A N 1
ATOM 1379 C CA . HIS A 1 171 ? 13.845 5.877 -22.496 1.00 71.81 171 HIS A CA 1
ATOM 1380 C C . HIS A 1 171 ? 14.036 6.507 -21.109 1.00 71.81 171 HIS A C 1
ATOM 1382 O O . HIS A 1 171 ? 13.325 6.155 -20.165 1.00 71.81 171 HIS A O 1
ATOM 1388 N N . LEU A 1 172 ? 14.927 7.493 -20.992 1.00 75.62 172 LEU A N 1
ATOM 1389 C CA . LEU A 1 172 ? 15.182 8.214 -19.748 1.00 75.62 172 LEU A CA 1
ATOM 1390 C C . LEU A 1 172 ? 13.950 8.997 -19.278 1.00 75.62 172 LEU A C 1
ATOM 1392 O O . LEU A 1 172 ? 13.629 8.973 -18.090 1.00 75.62 172 LEU A O 1
ATOM 1396 N N . ALA A 1 173 ? 13.229 9.651 -20.192 1.00 75.19 173 ALA A N 1
ATOM 1397 C CA . ALA A 1 173 ? 11.981 10.342 -19.876 1.00 75.19 173 ALA A CA 1
ATOM 1398 C C . ALA A 1 173 ? 10.921 9.377 -19.316 1.00 75.19 173 ALA A C 1
ATOM 1400 O O . ALA A 1 173 ? 10.292 9.675 -18.299 1.00 75.19 173 ALA A O 1
ATOM 1401 N N . ARG A 1 174 ? 10.777 8.185 -19.915 1.00 79.00 174 ARG A N 1
ATOM 1402 C CA . ARG A 1 174 ? 9.866 7.138 -19.419 1.00 79.00 174 ARG A CA 1
ATOM 1403 C C . ARG A 1 174 ? 10.267 6.635 -18.033 1.00 79.00 174 ARG A C 1
ATOM 1405 O O . ARG A 1 174 ? 9.401 6.506 -17.172 1.00 79.00 174 ARG A O 1
ATOM 1412 N N . LEU A 1 175 ? 11.557 6.393 -17.794 1.00 79.38 175 LEU A N 1
ATOM 1413 C CA . LEU A 1 175 ? 12.056 5.970 -16.481 1.00 79.38 175 LEU A CA 1
ATOM 1414 C C . LEU A 1 175 ? 11.834 7.043 -15.409 1.00 79.38 175 LEU A C 1
ATOM 1416 O O . LEU A 1 175 ? 11.372 6.725 -14.314 1.00 79.38 175 LEU A O 1
ATOM 1420 N N . LYS A 1 176 ? 12.099 8.318 -15.724 1.00 82.38 176 LYS A N 1
ATOM 1421 C CA . LYS A 1 176 ? 11.830 9.443 -14.816 1.00 82.38 176 LYS A CA 1
ATOM 1422 C C . LYS A 1 176 ? 10.340 9.554 -14.491 1.00 82.38 176 LYS A C 1
ATOM 1424 O O . LYS A 1 176 ? 9.993 9.650 -13.317 1.00 82.38 176 LYS A O 1
ATOM 1429 N N . ALA A 1 177 ? 9.467 9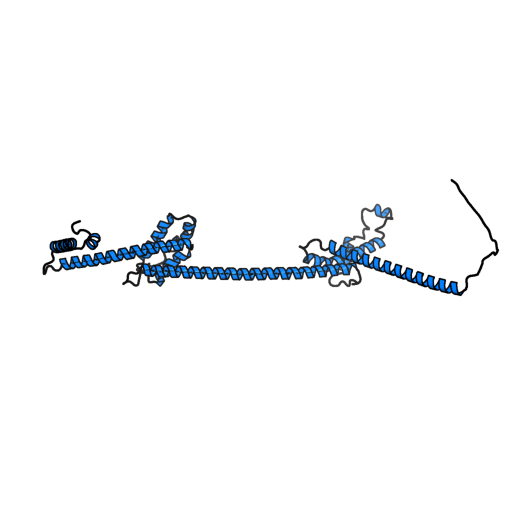.476 -15.494 1.00 83.75 177 ALA A N 1
ATOM 1430 C CA . ALA A 1 177 ? 8.019 9.513 -15.292 1.00 83.75 177 ALA A CA 1
ATOM 1431 C C . ALA A 1 177 ? 7.524 8.337 -14.428 1.00 83.75 177 ALA A C 1
ATOM 1433 O O . ALA A 1 177 ? 6.742 8.539 -13.501 1.00 83.75 177 ALA A O 1
ATOM 1434 N N . ALA A 1 178 ? 8.023 7.121 -14.672 1.00 85.88 178 ALA A N 1
ATOM 1435 C CA . ALA A 1 178 ? 7.691 5.948 -13.865 1.00 85.88 178 ALA A CA 1
ATOM 1436 C C . ALA A 1 178 ? 8.175 6.082 -12.411 1.00 85.88 178 ALA A C 1
ATOM 1438 O O . ALA A 1 178 ? 7.449 5.730 -11.482 1.00 85.88 178 ALA A O 1
ATOM 1439 N N . ALA A 1 179 ? 9.376 6.630 -12.198 1.00 88.38 179 ALA A N 1
ATOM 1440 C CA . ALA A 1 179 ? 9.917 6.870 -10.864 1.00 88.38 179 ALA A CA 1
ATOM 1441 C C . ALA A 1 179 ? 9.117 7.931 -10.092 1.00 88.38 179 ALA A C 1
ATOM 1443 O O . ALA A 1 179 ? 8.855 7.745 -8.904 1.00 88.38 179 ALA A O 1
ATOM 1444 N N . ILE A 1 180 ? 8.706 9.016 -10.757 1.00 89.56 180 ILE A N 1
ATOM 1445 C CA . ILE A 1 180 ? 7.851 10.056 -10.165 1.00 89.56 180 ILE A CA 1
ATOM 1446 C C . ILE A 1 180 ? 6.498 9.456 -9.778 1.00 89.56 180 ILE A C 1
ATOM 1448 O O . ILE A 1 180 ? 6.127 9.517 -8.610 1.00 89.56 180 ILE A O 1
ATOM 1452 N N . LYS A 1 181 ? 5.829 8.764 -10.708 1.00 88.19 181 LYS A N 1
ATOM 1453 C CA . LYS A 1 181 ? 4.543 8.109 -10.441 1.00 88.19 181 LYS A CA 1
ATOM 1454 C C . LYS A 1 181 ? 4.634 7.099 -9.294 1.00 88.19 181 LYS A C 1
ATOM 1456 O O . LYS A 1 181 ? 3.781 7.079 -8.418 1.00 88.19 181 LYS A O 1
ATOM 1461 N N . SER A 1 182 ? 5.705 6.303 -9.237 1.00 88.69 182 SER A N 1
ATOM 1462 C CA . SER A 1 182 ? 5.915 5.351 -8.138 1.00 88.69 182 SER A CA 1
ATOM 1463 C C . SER A 1 182 ? 6.082 6.042 -6.780 1.00 88.69 182 SER A C 1
ATOM 1465 O O . SER A 1 182 ? 5.596 5.531 -5.771 1.00 88.69 182 SER A O 1
ATOM 1467 N N . LYS A 1 183 ? 6.758 7.197 -6.732 1.00 90.25 183 LYS A N 1
ATOM 1468 C CA . LYS A 1 183 ? 6.867 7.997 -5.504 1.00 90.25 183 LYS A CA 1
ATOM 1469 C C . LYS A 1 183 ? 5.515 8.576 -5.092 1.00 90.25 183 LYS A C 1
ATOM 1471 O O . LYS A 1 183 ? 5.171 8.488 -3.919 1.00 90.25 183 LYS A O 1
ATOM 1476 N N . GLU A 1 184 ? 4.753 9.112 -6.039 1.00 91.56 184 GLU A N 1
ATOM 1477 C CA . GLU A 1 184 ? 3.407 9.639 -5.791 1.00 91.56 184 GLU A CA 1
ATOM 1478 C C . GLU A 1 184 ? 2.451 8.553 -5.288 1.00 91.56 184 GLU A C 1
ATOM 1480 O O . GLU A 1 184 ? 1.752 8.761 -4.301 1.00 91.56 184 GLU A O 1
ATOM 1485 N N . ASP A 1 185 ? 2.457 7.370 -5.905 1.00 91.25 185 ASP A N 1
ATOM 1486 C CA . ASP A 1 185 ? 1.613 6.246 -5.490 1.00 91.25 185 ASP A CA 1
ATOM 1487 C C . ASP A 1 185 ? 1.971 5.762 -4.076 1.00 91.25 185 ASP A C 1
ATOM 1489 O O . ASP A 1 185 ? 1.085 5.418 -3.293 1.00 91.25 185 ASP A O 1
ATOM 1493 N N . LYS A 1 186 ? 3.262 5.763 -3.713 1.00 90.88 186 LYS A N 1
ATOM 1494 C CA . LYS A 1 186 ? 3.702 5.463 -2.341 1.00 90.88 186 LYS A CA 1
ATOM 1495 C C . LYS A 1 186 ? 3.223 6.517 -1.349 1.00 90.88 186 LYS A C 1
ATOM 1497 O O . LYS A 1 186 ? 2.746 6.148 -0.282 1.00 90.88 186 LYS A O 1
ATOM 1502 N N . LEU A 1 187 ? 3.327 7.798 -1.700 1.00 93.69 187 LEU A N 1
ATOM 1503 C CA . LEU A 1 187 ? 2.872 8.887 -0.837 1.00 93.69 187 LEU A CA 1
ATOM 1504 C C . LEU A 1 187 ? 1.361 8.800 -0.594 1.00 93.69 187 LEU A C 1
ATOM 1506 O O . LEU A 1 187 ? 0.934 8.809 0.554 1.00 93.69 187 LEU A O 1
ATOM 1510 N N . LYS A 1 188 ? 0.570 8.583 -1.652 1.00 93.19 188 LYS A N 1
ATOM 1511 C CA . LYS A 1 188 ? -0.887 8.399 -1.551 1.00 93.19 188 LYS A CA 1
ATOM 1512 C C . LYS A 1 188 ? -1.278 7.210 -0.673 1.00 93.19 188 LYS A C 1
ATOM 1514 O O . LYS A 1 188 ? -2.254 7.294 0.062 1.00 93.19 188 LYS A O 1
ATOM 1519 N N . ARG A 1 189 ? -0.532 6.100 -0.737 1.00 90.25 189 ARG A N 1
ATOM 1520 C CA . ARG A 1 189 ? -0.766 4.936 0.137 1.00 90.25 189 ARG A CA 1
ATOM 1521 C C . ARG A 1 189 ? -0.483 5.260 1.600 1.00 90.25 189 ARG A C 1
ATOM 1523 O O . ARG A 1 189 ? -1.312 4.947 2.442 1.00 90.25 189 ARG A O 1
ATOM 1530 N N . LEU A 1 190 ? 0.635 5.929 1.885 1.00 91.88 190 LEU A N 1
ATOM 1531 C CA . LEU A 1 190 ? 0.981 6.346 3.248 1.00 91.88 190 LEU A CA 1
ATOM 1532 C C . LEU A 1 190 ? -0.042 7.335 3.822 1.00 91.88 190 LEU A C 1
ATOM 1534 O O . LEU A 1 190 ? -0.425 7.212 4.981 1.00 91.88 190 LEU A O 1
ATOM 1538 N N . GLU A 1 191 ? -0.514 8.287 3.014 1.00 94.06 191 GLU A N 1
ATOM 1539 C CA . GLU A 1 191 ? -1.576 9.218 3.410 1.00 94.06 191 GLU A CA 1
ATOM 1540 C C . GLU A 1 191 ? -2.894 8.486 3.698 1.00 94.06 191 GLU A C 1
ATOM 1542 O O . GLU A 1 191 ? -3.520 8.740 4.726 1.00 94.06 191 GLU A O 1
ATOM 1547 N N . ALA A 1 192 ? -3.291 7.535 2.846 1.00 91.19 192 ALA A N 1
ATOM 1548 C CA . ALA A 1 192 ? -4.495 6.732 3.059 1.00 91.19 192 ALA A CA 1
ATOM 1549 C C . ALA A 1 192 ? -4.404 5.850 4.320 1.00 91.19 192 ALA A C 1
ATOM 1551 O O . ALA A 1 192 ? -5.372 5.750 5.072 1.00 91.19 192 ALA A O 1
ATOM 1552 N N . GLU A 1 193 ? -3.244 5.241 4.584 1.00 90.06 193 GLU A N 1
ATOM 1553 C CA . GLU A 1 193 ? -2.994 4.453 5.798 1.00 90.06 193 GLU A CA 1
ATOM 1554 C C . GLU A 1 193 ? -3.051 5.321 7.065 1.00 90.06 193 GLU A C 1
ATOM 1556 O O . GLU A 1 193 ? -3.663 4.924 8.059 1.00 90.06 193 GLU A O 1
ATOM 1561 N N . ALA A 1 194 ? -2.464 6.523 7.029 1.00 92.19 194 ALA A N 1
ATOM 1562 C CA . ALA A 1 194 ? -2.499 7.464 8.148 1.00 92.19 194 ALA A CA 1
ATOM 1563 C C . ALA A 1 194 ? -3.923 7.962 8.440 1.00 92.19 194 ALA A C 1
ATOM 1565 O O . ALA A 1 194 ? -4.326 8.059 9.602 1.00 92.19 194 ALA A O 1
ATOM 1566 N N . GLU A 1 195 ? -4.696 8.243 7.392 1.00 93.56 195 GLU A N 1
ATOM 1567 C CA . GLU A 1 195 ? -6.084 8.680 7.511 1.00 93.56 195 GLU A CA 1
ATOM 1568 C C . GLU A 1 195 ? -6.984 7.573 8.081 1.00 93.56 195 GLU A C 1
ATOM 1570 O O . GLU A 1 195 ? -7.766 7.827 8.999 1.00 93.56 195 GLU A O 1
ATOM 1575 N N . GLU A 1 196 ? -6.817 6.323 7.636 1.00 92.12 196 GLU A N 1
ATOM 1576 C CA . GLU A 1 196 ? -7.545 5.185 8.211 1.00 92.12 196 GLU A CA 1
ATOM 1577 C C . GLU A 1 196 ? -7.137 4.933 9.670 1.00 92.12 196 GLU A C 1
ATOM 1579 O O . GLU A 1 196 ? -7.992 4.690 10.522 1.00 92.12 196 GLU A O 1
ATOM 1584 N N . GLN A 1 197 ? -5.850 5.052 10.012 1.00 91.38 197 GLN A N 1
ATOM 1585 C CA . GLN A 1 197 ? -5.400 4.925 11.401 1.00 91.38 197 GLN A CA 1
ATOM 1586 C C . GLN A 1 197 ? -6.012 6.013 12.297 1.00 91.38 197 GLN A C 1
ATOM 1588 O O . GLN A 1 197 ? -6.422 5.732 13.429 1.00 91.38 197 GLN A O 1
ATOM 1593 N N . ARG A 1 198 ? -6.123 7.245 11.786 1.00 94.19 198 ARG A N 1
ATOM 1594 C CA . ARG A 1 198 ? -6.789 8.361 12.467 1.00 94.19 198 ARG A CA 1
ATOM 1595 C C . ARG A 1 198 ? -8.281 8.086 12.655 1.00 94.19 198 ARG A C 1
ATOM 1597 O O . ARG A 1 198 ? -8.784 8.264 13.764 1.00 94.19 198 ARG A O 1
ATOM 1604 N N . ARG A 1 199 ? -8.968 7.593 11.616 1.00 95.25 199 ARG A N 1
ATOM 1605 C CA . ARG A 1 199 ? -10.381 7.185 11.681 1.00 95.25 199 ARG A CA 1
ATOM 1606 C C . ARG A 1 199 ? -10.600 6.127 12.761 1.00 95.25 199 ARG A C 1
ATOM 1608 O O . ARG A 1 199 ? -11.421 6.334 13.651 1.00 95.25 199 ARG A O 1
ATOM 1615 N N . ARG A 1 200 ? -9.827 5.034 12.732 1.00 94.69 200 ARG A N 1
ATOM 1616 C CA . ARG A 1 200 ? -9.931 3.939 13.713 1.00 94.69 200 ARG A CA 1
ATOM 1617 C C . ARG A 1 200 ? -9.723 4.439 15.135 1.00 94.69 200 ARG A C 1
ATOM 1619 O O . ARG A 1 200 ? -10.502 4.095 16.020 1.00 94.69 200 ARG A O 1
ATOM 1626 N N . ARG A 1 201 ? -8.709 5.283 15.355 1.00 95.19 201 ARG A N 1
ATOM 1627 C CA . ARG A 1 201 ? -8.447 5.877 16.671 1.00 95.19 201 ARG A CA 1
ATOM 1628 C C . ARG A 1 201 ? -9.645 6.680 17.171 1.00 95.19 201 ARG A C 1
ATOM 1630 O O . ARG A 1 201 ? -10.070 6.440 18.293 1.00 95.19 201 ARG A O 1
ATOM 1637 N N . ASN A 1 202 ? -10.220 7.547 16.337 1.00 94.94 202 ASN A N 1
ATOM 1638 C CA . ASN A 1 202 ? -11.390 8.350 16.706 1.00 94.94 202 ASN A CA 1
ATOM 1639 C C . ASN A 1 202 ? -12.602 7.475 17.063 1.00 94.94 202 ASN A C 1
ATOM 1641 O O . ASN A 1 202 ? -13.206 7.682 18.110 1.00 94.94 202 ASN A O 1
ATOM 1645 N N . CYS A 1 203 ? -12.909 6.450 16.260 1.00 95.69 203 CYS A N 1
ATOM 1646 C CA . CYS A 1 203 ? -14.007 5.526 16.560 1.00 95.69 203 CYS A CA 1
ATOM 1647 C C . CYS A 1 203 ? -13.806 4.801 17.900 1.00 95.69 203 CYS A C 1
ATOM 1649 O O . CYS A 1 203 ? -14.748 4.638 18.670 1.00 95.69 203 CYS A O 1
ATOM 1651 N N . VAL A 1 204 ? -12.577 4.377 18.209 1.00 95.00 204 VAL A N 1
ATOM 1652 C CA . VAL A 1 204 ? -12.265 3.728 19.492 1.00 95.00 204 VAL A CA 1
ATOM 1653 C C . VAL A 1 204 ? -12.335 4.723 20.654 1.00 95.00 204 VAL A C 1
ATOM 1655 O O . VAL A 1 204 ? -12.778 4.367 21.744 1.00 95.00 204 VAL A O 1
ATOM 1658 N N . THR A 1 205 ? -11.952 5.980 20.440 1.00 94.62 205 THR A N 1
ATOM 1659 C CA . THR A 1 205 ? -12.130 7.044 21.433 1.00 94.62 205 THR A CA 1
ATOM 1660 C C . THR A 1 205 ? -13.610 7.268 21.750 1.00 94.62 205 THR A C 1
ATOM 1662 O O . THR A 1 205 ? -13.968 7.316 22.922 1.00 94.62 205 THR A O 1
ATOM 1665 N N . GLU A 1 206 ? -14.481 7.309 20.742 1.00 94.38 206 GLU A N 1
ATOM 1666 C CA . GLU A 1 206 ? -15.935 7.411 20.943 1.00 94.38 206 GLU A CA 1
ATOM 1667 C C . GLU A 1 206 ? -16.510 6.183 21.667 1.00 94.38 206 GLU A C 1
ATOM 1669 O O . GLU A 1 206 ? -17.392 6.314 22.517 1.00 94.38 206 GLU A O 1
ATOM 1674 N N . LEU A 1 207 ? -15.992 4.980 21.381 1.00 94.56 207 LEU A N 1
ATOM 1675 C CA . LEU A 1 207 ? -16.371 3.767 22.112 1.00 94.56 207 LEU A CA 1
ATOM 1676 C C . LEU A 1 207 ? -16.077 3.893 23.608 1.00 94.56 207 LEU A C 1
ATOM 1678 O O . LEU A 1 207 ? -16.910 3.481 24.413 1.00 94.56 207 LEU A O 1
ATOM 1682 N N . PHE A 1 208 ? -14.931 4.467 23.986 1.00 93.81 208 PHE A N 1
ATOM 1683 C CA . PHE A 1 208 ? -14.588 4.670 25.395 1.00 93.81 208 PHE A CA 1
ATOM 1684 C C . PHE A 1 208 ? -15.677 5.467 26.120 1.00 93.81 208 PHE A C 1
ATOM 1686 O O . PHE A 1 208 ? -16.157 5.029 27.167 1.00 93.81 208 PHE A O 1
ATOM 1693 N N . ASP A 1 209 ? -16.139 6.565 25.521 1.00 92.12 209 ASP A N 1
ATOM 1694 C CA . ASP A 1 209 ? -17.190 7.410 26.095 1.00 92.12 209 ASP A CA 1
ATOM 1695 C C . ASP A 1 209 ? -18.518 6.657 26.267 1.00 92.12 209 ASP A C 1
ATOM 1697 O O . ASP A 1 209 ? -19.258 6.910 27.219 1.00 92.12 209 ASP A O 1
ATOM 1701 N N . MET A 1 210 ? -18.812 5.677 25.403 1.00 92.25 210 MET A N 1
ATOM 1702 C CA . MET A 1 210 ? -20.000 4.826 25.543 1.00 92.25 210 MET A CA 1
ATOM 1703 C C . MET A 1 210 ? -19.908 3.836 26.709 1.00 92.25 210 MET A C 1
ATOM 1705 O O . MET A 1 210 ? -20.940 3.480 27.279 1.00 92.25 210 MET A O 1
ATOM 1709 N N . PHE A 1 211 ? -18.706 3.377 27.065 1.00 90.88 211 PHE A N 1
ATOM 1710 C CA . PHE A 1 211 ? -18.494 2.492 28.216 1.00 90.88 211 PHE A CA 1
ATOM 1711 C C . PHE A 1 211 ? -18.488 3.247 29.554 1.00 90.88 211 PHE A C 1
ATOM 1713 O O . PHE A 1 211 ? -18.632 2.622 30.610 1.00 90.88 211 PHE A O 1
ATOM 1720 N N . LEU A 1 212 ? -18.339 4.575 29.538 1.00 89.69 212 LEU A N 1
ATOM 1721 C CA . LEU A 1 212 ? -18.339 5.379 30.753 1.00 89.69 212 LEU A CA 1
ATOM 1722 C C . LEU A 1 212 ? -19.739 5.487 31.372 1.00 89.69 212 LEU A C 1
ATOM 1724 O O . LEU A 1 212 ? -20.740 5.829 30.742 1.00 89.69 212 LEU A O 1
ATOM 1728 N N . VAL A 1 213 ? -19.791 5.273 32.685 1.00 80.62 213 VAL A N 1
ATOM 1729 C CA . VAL A 1 213 ? -20.931 5.654 33.526 1.00 80.62 213 VAL A CA 1
ATOM 1730 C C . VAL A 1 213 ? -20.610 7.007 34.153 1.00 80.62 213 VAL A C 1
ATOM 1732 O O . VAL A 1 213 ? -19.478 7.199 34.574 1.00 80.62 213 VAL A O 1
ATOM 1735 N N . ARG A 1 214 ? -21.593 7.921 34.243 1.00 69.06 214 ARG A N 1
ATOM 1736 C CA . ARG A 1 214 ? -21.453 9.363 34.587 1.00 69.06 214 ARG A CA 1
ATOM 1737 C C . ARG A 1 214 ? -20.538 9.729 35.773 1.00 69.06 214 ARG A C 1
ATOM 1739 O O . ARG A 1 214 ? -20.142 10.881 35.878 1.00 69.06 214 ARG A O 1
ATOM 1746 N N . GLU A 1 215 ? -20.210 8.789 36.652 1.00 68.75 215 GLU A N 1
ATOM 1747 C CA . GLU A 1 215 ? -19.387 9.002 37.851 1.00 68.75 215 GLU A CA 1
ATOM 1748 C C . GLU A 1 215 ? -17.984 8.372 37.763 1.00 68.75 215 GLU A C 1
ATOM 1750 O O . GLU A 1 215 ? -17.137 8.622 38.618 1.00 68.75 215 GLU A O 1
ATOM 1755 N N . ARG A 1 216 ? -17.713 7.546 36.746 1.00 77.69 216 ARG A N 1
ATOM 1756 C CA . ARG A 1 216 ? -16.442 6.834 36.571 1.00 77.69 216 ARG A CA 1
ATOM 1757 C C . ARG A 1 216 ? -15.613 7.483 35.466 1.00 77.69 216 ARG A C 1
ATOM 1759 O O . ARG A 1 216 ? -16.146 7.889 34.443 1.00 77.69 216 ARG A O 1
ATOM 1766 N N . LYS A 1 217 ? -14.295 7.544 35.677 1.00 84.50 217 LYS A N 1
ATOM 1767 C CA . LYS A 1 217 ? -13.303 8.009 34.686 1.00 84.50 217 LYS A CA 1
ATOM 1768 C C . LYS A 1 217 ? -12.569 6.862 33.984 1.00 84.50 217 LYS A C 1
ATOM 1770 O O . LYS A 1 217 ? -11.742 7.105 33.114 1.00 84.50 217 LYS A O 1
ATOM 1775 N N . THR A 1 218 ? -12.829 5.627 34.403 1.00 89.12 218 THR A N 1
ATOM 1776 C CA . THR A 1 218 ? -12.161 4.423 33.908 1.00 89.12 218 THR A CA 1
ATOM 1777 C C . THR A 1 218 ? -13.182 3.331 33.616 1.00 89.12 218 THR A C 1
ATOM 1779 O O . THR A 1 218 ? -14.264 3.293 34.212 1.00 89.12 218 THR A O 1
ATOM 1782 N N . VAL A 1 219 ? -12.825 2.440 32.693 1.00 89.50 219 VAL A N 1
ATOM 1783 C CA . VAL A 1 219 ? -13.636 1.286 32.286 1.00 89.50 219 VAL A CA 1
ATOM 1784 C C . VAL A 1 219 ? -13.007 0.018 32.852 1.00 89.50 219 VAL A C 1
ATOM 1786 O O . VAL A 1 219 ? -11.791 -0.139 32.823 1.00 89.50 219 VAL A O 1
ATOM 1789 N N . GLU A 1 220 ? -13.809 -0.900 33.387 1.00 90.12 220 GLU A N 1
ATOM 1790 C CA . GLU A 1 220 ? -13.300 -2.159 33.942 1.00 90.12 220 GLU A CA 1
ATOM 1791 C C . GLU A 1 220 ? -12.706 -3.053 32.845 1.00 90.12 220 GLU A C 1
ATOM 1793 O O . GLU A 1 220 ? -13.370 -3.365 31.854 1.00 90.12 220 GLU A O 1
ATOM 1798 N N . ALA A 1 221 ? -11.468 -3.519 33.037 1.00 87.38 221 ALA A N 1
ATOM 1799 C CA . ALA A 1 221 ? -10.760 -4.284 32.010 1.00 87.38 221 ALA A CA 1
ATOM 1800 C C . ALA A 1 221 ? -11.450 -5.614 31.680 1.00 87.38 221 ALA A C 1
ATOM 1802 O O . ALA A 1 221 ? -11.493 -6.016 30.519 1.00 87.38 221 ALA A O 1
ATOM 1803 N N . ALA A 1 222 ? -12.068 -6.255 32.678 1.00 87.12 222 ALA A N 1
ATOM 1804 C CA . ALA A 1 222 ? -12.805 -7.505 32.501 1.00 87.12 222 ALA A CA 1
ATOM 1805 C C . ALA A 1 222 ? -13.932 -7.386 31.459 1.00 87.12 222 ALA A C 1
ATOM 1807 O O . ALA A 1 222 ? -14.161 -8.313 30.684 1.00 87.12 222 ALA A O 1
ATOM 1808 N N . VAL A 1 223 ? -14.606 -6.234 31.405 1.00 89.44 223 VAL A N 1
ATOM 1809 C CA . VAL A 1 223 ? -15.700 -5.970 30.461 1.00 89.44 223 VAL A CA 1
ATOM 1810 C C . VAL A 1 223 ? -15.150 -5.817 29.051 1.00 89.44 223 VAL A C 1
ATOM 1812 O O . VAL A 1 223 ? -15.689 -6.406 28.117 1.00 89.44 223 VAL A O 1
ATOM 1815 N N . VAL A 1 224 ? -14.045 -5.084 28.900 1.00 88.38 224 VAL A N 1
ATOM 1816 C CA . VAL A 1 224 ? -13.371 -4.896 27.609 1.00 88.38 224 VAL A CA 1
ATOM 1817 C C . VAL A 1 224 ? -12.865 -6.237 27.081 1.00 88.38 224 VAL A C 1
ATOM 1819 O O . VAL A 1 224 ? -13.156 -6.601 25.946 1.00 88.38 224 VAL A O 1
ATOM 1822 N N . HIS A 1 225 ? -12.189 -7.026 27.919 1.00 86.75 225 HIS A N 1
ATOM 1823 C CA . HIS A 1 225 ? -11.685 -8.352 27.545 1.00 86.75 225 HIS A CA 1
ATOM 1824 C C . HIS A 1 225 ? -12.811 -9.321 27.197 1.00 86.75 225 HIS A C 1
ATOM 1826 O O . HIS A 1 225 ? -12.690 -10.070 26.232 1.00 86.75 225 HIS A O 1
ATOM 1832 N N . SER A 1 226 ? -13.910 -9.301 27.955 1.00 86.62 226 SER A N 1
ATOM 1833 C CA . SER A 1 226 ? -15.096 -10.106 27.655 1.00 86.62 226 SER A CA 1
ATOM 1834 C C . SER A 1 226 ? -15.732 -9.689 26.326 1.00 86.62 226 SER A C 1
ATOM 1836 O O . SER A 1 226 ? -16.074 -10.539 25.510 1.00 86.62 226 SER A O 1
ATOM 1838 N N . SER A 1 227 ? -15.817 -8.386 26.052 1.00 88.88 227 SER A N 1
ATOM 1839 C CA . SER A 1 227 ? -16.376 -7.862 24.798 1.00 88.88 227 SER A CA 1
ATOM 1840 C C . SER A 1 227 ? -15.518 -8.256 23.590 1.00 88.88 227 SER A C 1
ATOM 1842 O O . SER A 1 227 ? -16.044 -8.720 22.582 1.00 88.88 227 SER A O 1
ATOM 1844 N N . MET A 1 228 ? -14.189 -8.181 23.720 1.00 85.06 228 MET A N 1
ATOM 1845 C CA . MET A 1 228 ? -13.258 -8.650 22.688 1.00 85.06 228 MET A CA 1
ATOM 1846 C C . MET A 1 228 ? -13.340 -10.167 22.488 1.00 85.06 228 MET A C 1
ATOM 1848 O O . MET A 1 228 ? -13.378 -10.635 21.355 1.00 85.06 228 MET A O 1
ATOM 1852 N N . ARG A 1 229 ? -13.405 -10.950 23.572 1.00 81.44 229 ARG A N 1
ATOM 1853 C CA . ARG A 1 229 ? -13.515 -12.413 23.491 1.00 81.44 229 ARG A CA 1
ATOM 1854 C C . ARG A 1 229 ? -14.830 -12.846 22.848 1.00 81.44 229 ARG A C 1
ATOM 1856 O O . ARG A 1 229 ? -14.810 -13.670 21.950 1.00 81.44 229 ARG A O 1
ATOM 1863 N N . THR A 1 230 ? -15.947 -12.247 23.256 1.00 84.94 230 THR A N 1
ATOM 1864 C CA . THR A 1 230 ? -17.265 -12.537 22.671 1.00 84.94 230 THR A CA 1
ATOM 1865 C C . THR A 1 230 ? -17.327 -12.168 21.198 1.00 84.94 230 THR A C 1
ATOM 1867 O O . THR A 1 230 ? -17.911 -12.919 20.428 1.00 84.94 230 THR A O 1
ATOM 1870 N N . PHE A 1 231 ? -16.686 -11.071 20.777 1.00 83.88 231 PHE A N 1
ATOM 1871 C CA . PHE A 1 231 ? -16.554 -10.767 19.353 1.00 83.88 231 PHE A CA 1
ATOM 1872 C C . PHE A 1 231 ? -15.827 -11.898 18.626 1.00 83.88 231 PHE A C 1
ATOM 1874 O O . PHE A 1 231 ? -16.335 -12.432 17.651 1.00 83.88 231 PHE A O 1
ATOM 1881 N N . VAL A 1 232 ? -14.668 -12.310 19.139 1.00 74.19 232 VAL A N 1
ATOM 1882 C CA . VAL A 1 232 ? -13.869 -13.390 18.549 1.00 74.19 232 VAL A CA 1
ATOM 1883 C C . VAL A 1 232 ? -14.652 -14.708 18.479 1.00 74.19 232 VAL A C 1
ATOM 1885 O O . VAL A 1 232 ? -14.632 -15.368 17.441 1.00 74.19 232 VAL A O 1
ATOM 1888 N N . ASP A 1 233 ? -15.389 -15.062 19.533 1.00 74.75 233 ASP A N 1
ATOM 1889 C CA . ASP A 1 233 ? -16.228 -16.264 19.566 1.00 74.75 233 ASP A CA 1
ATOM 1890 C C . ASP A 1 233 ? -17.368 -16.189 18.531 1.00 74.75 233 ASP A C 1
ATOM 1892 O O . ASP A 1 233 ? -17.662 -17.173 17.853 1.00 74.75 233 ASP A O 1
ATOM 1896 N N . LEU A 1 234 ? -17.970 -15.010 18.338 1.00 72.69 234 LEU A N 1
ATOM 1897 C CA . LEU A 1 234 ? -18.997 -14.777 17.315 1.00 72.69 234 LEU A CA 1
ATOM 1898 C C . LEU A 1 234 ? -18.428 -14.837 15.888 1.00 72.69 234 LEU A C 1
ATOM 1900 O O . LEU A 1 234 ? -19.123 -15.260 14.962 1.00 72.69 234 LEU A O 1
ATOM 1904 N N . VAL A 1 235 ? -17.156 -14.475 15.698 1.00 65.38 235 VAL A N 1
ATOM 1905 C CA . VAL A 1 235 ? -16.495 -14.494 14.385 1.00 65.38 235 VAL A CA 1
ATOM 1906 C C . VAL A 1 235 ? -16.215 -15.919 13.869 1.00 65.38 235 VAL A C 1
ATOM 1908 O O . VAL A 1 235 ? -16.032 -16.121 12.667 1.00 65.38 235 VAL A O 1
ATOM 1911 N N . VAL A 1 236 ? -16.323 -16.964 14.697 1.00 57.03 236 VAL A N 1
ATOM 1912 C CA . VAL A 1 236 ? -16.329 -18.360 14.205 1.00 57.03 236 VAL A CA 1
ATOM 1913 C C . VAL A 1 236 ? -17.435 -18.595 13.150 1.00 57.03 236 VAL A C 1
ATOM 1915 O O . VAL A 1 236 ? -17.277 -19.443 12.267 1.00 57.03 236 VAL A O 1
ATOM 1918 N N . HIS A 1 237 ? -18.506 -17.792 13.165 1.00 59.34 237 HIS A N 1
ATOM 1919 C CA . HIS A 1 237 ? -19.619 -17.846 12.209 1.00 59.34 237 HIS A CA 1
ATOM 1920 C C . HIS A 1 237 ? -19.490 -16.903 10.993 1.00 59.34 237 HIS A C 1
ATOM 1922 O O . HIS A 1 237 ? -20.398 -16.854 10.164 1.00 59.34 237 HIS A O 1
ATOM 1928 N N . LEU A 1 238 ? -18.387 -16.161 10.855 1.00 58.34 238 LEU A N 1
ATOM 1929 C CA . LEU A 1 238 ? -18.156 -15.215 9.754 1.00 58.34 238 LEU A CA 1
ATOM 1930 C C . LEU A 1 238 ? -17.494 -15.886 8.523 1.00 58.34 238 LEU A C 1
ATOM 1932 O O . LEU A 1 238 ? -16.885 -16.948 8.654 1.00 58.34 238 LEU A O 1
ATOM 1936 N N . PRO A 1 239 ? -17.558 -15.279 7.320 1.00 61.06 239 PRO A N 1
ATOM 1937 C CA . PRO A 1 239 ? -16.880 -15.777 6.118 1.00 61.06 239 PRO A CA 1
ATOM 1938 C C . PRO A 1 239 ? -15.368 -16.016 6.303 1.00 61.06 239 PRO A C 1
ATOM 1940 O O . PRO A 1 239 ? -14.660 -15.193 6.881 1.00 61.06 239 PRO A O 1
ATOM 1943 N N . GLU A 1 240 ? -14.858 -17.111 5.727 1.00 61.34 240 GLU A N 1
ATOM 1944 C CA . GLU A 1 240 ? -13.460 -17.575 5.808 1.00 61.34 240 GLU A CA 1
ATOM 1945 C C . GLU A 1 240 ? -12.350 -16.515 5.588 1.00 61.34 240 GLU A C 1
ATOM 1947 O O . GLU A 1 240 ? -11.373 -16.537 6.341 1.00 61.34 240 GLU A O 1
ATOM 1952 N N . PRO A 1 241 ? -12.458 -15.546 4.648 1.00 59.09 241 PRO A N 1
ATOM 1953 C CA . PRO A 1 241 ? -11.441 -14.496 4.504 1.00 59.09 241 PRO A CA 1
ATOM 1954 C C . PRO A 1 241 ? -11.313 -13.587 5.739 1.00 59.09 241 PRO A C 1
ATOM 1956 O O . PRO A 1 241 ? -10.228 -13.080 6.019 1.00 59.09 241 PRO A O 1
ATOM 1959 N N . LEU A 1 242 ? -12.385 -13.414 6.519 1.00 56.06 242 LEU A N 1
ATOM 1960 C CA . LEU A 1 242 ? -12.362 -12.605 7.742 1.00 56.06 242 LEU A CA 1
ATOM 1961 C C . LEU A 1 242 ? -11.746 -13.384 8.911 1.00 56.06 242 LEU A C 1
ATOM 1963 O O . LEU A 1 242 ? -11.007 -12.802 9.705 1.00 56.06 242 LEU A O 1
ATOM 1967 N N . LYS A 1 243 ? -11.934 -14.711 8.961 1.00 61.19 243 LYS A N 1
ATOM 1968 C CA . LYS A 1 243 ? -11.254 -15.583 9.936 1.00 61.19 243 LYS A CA 1
ATOM 1969 C C . LYS A 1 243 ? -9.735 -15.519 9.792 1.00 61.19 243 LYS A C 1
ATOM 1971 O O . LYS A 1 243 ? -9.034 -15.422 10.795 1.00 61.19 243 LYS A O 1
ATOM 1976 N N . GLN A 1 244 ? -9.224 -15.499 8.558 1.00 62.28 244 GLN A N 1
ATOM 1977 C CA . GLN A 1 244 ? -7.784 -15.395 8.286 1.00 62.28 244 GLN A CA 1
ATOM 1978 C C . GLN A 1 244 ? -7.172 -14.085 8.810 1.00 62.28 244 GLN A C 1
ATOM 1980 O O . GLN A 1 244 ? -6.050 -14.099 9.310 1.00 62.28 244 GLN A O 1
ATOM 1985 N N . SER A 1 245 ? -7.919 -12.973 8.776 1.00 59.84 245 SER A N 1
ATOM 1986 C CA . SER A 1 245 ? -7.462 -11.677 9.311 1.00 59.84 245 SER A CA 1
ATOM 1987 C C . SER A 1 245 ? -7.353 -11.634 10.843 1.00 59.84 245 SER A C 1
ATOM 1989 O O . SER A 1 245 ? -6.674 -10.772 11.397 1.00 59.84 245 SER A O 1
ATOM 1991 N N . LEU A 1 246 ? -7.988 -12.589 11.531 1.00 59.84 246 LEU A N 1
ATOM 1992 C CA . LEU A 1 246 ? -8.038 -12.676 12.992 1.00 59.84 246 LEU A CA 1
ATOM 1993 C C . LEU A 1 246 ? -7.037 -13.671 13.578 1.00 59.84 246 LEU A C 1
ATOM 1995 O O . LEU A 1 246 ? -6.752 -13.599 14.769 1.00 59.84 246 LEU A O 1
ATOM 1999 N N . VAL A 1 247 ? -6.449 -14.547 12.756 1.00 61.34 247 VAL A N 1
ATOM 2000 C CA . VAL A 1 247 ? -5.367 -15.467 13.159 1.00 61.34 247 VAL A CA 1
ATOM 2001 C C . VAL A 1 247 ? -4.223 -14.744 13.900 1.00 61.34 247 VAL A C 1
ATOM 2003 O O . VAL A 1 247 ? -3.847 -15.210 14.977 1.00 61.34 247 VAL A O 1
ATOM 2006 N N . PRO A 1 248 ? -3.739 -13.562 13.453 1.00 58.34 248 PRO A N 1
ATOM 2007 C CA . PRO A 1 248 ? -2.691 -12.824 14.164 1.00 58.34 248 PRO A CA 1
ATOM 2008 C C . PRO A 1 248 ? -3.087 -12.370 15.579 1.00 58.34 248 PRO A C 1
ATOM 2010 O O . PRO A 1 248 ? -2.209 -12.142 16.412 1.00 58.34 248 PRO A O 1
ATOM 2013 N N . LEU A 1 249 ? -4.390 -12.239 15.868 1.00 56.94 249 LEU A N 1
ATOM 2014 C CA . LEU A 1 249 ? -4.908 -11.820 17.178 1.00 56.94 249 LEU A CA 1
ATOM 2015 C C . LEU A 1 249 ? -4.843 -12.926 18.231 1.00 56.94 249 LEU A C 1
ATOM 2017 O O . LEU A 1 249 ? -4.725 -12.634 19.418 1.00 56.94 249 LEU A O 1
ATOM 2021 N N . TYR A 1 250 ? -4.891 -14.192 17.807 1.00 56.03 250 TYR A N 1
ATOM 2022 C CA . TYR A 1 250 ? -4.692 -15.337 18.699 1.00 56.03 250 TYR A CA 1
ATOM 2023 C C . TYR A 1 250 ? -3.218 -15.511 19.083 1.00 56.03 250 TYR A C 1
ATOM 2025 O O . TYR A 1 250 ? -2.913 -15.986 20.178 1.00 56.03 250 TYR A O 1
ATOM 2033 N N . GLU A 1 251 ? -2.307 -15.116 18.190 1.00 54.06 251 GLU A N 1
ATOM 2034 C CA . GLU A 1 251 ? -0.857 -15.237 18.368 1.00 54.06 251 GLU A CA 1
ATOM 2035 C C . GLU A 1 251 ? -0.226 -14.022 19.060 1.00 54.06 251 GLU A C 1
ATOM 2037 O O . GLU A 1 251 ? 0.903 -14.108 19.557 1.00 54.06 251 GLU A O 1
ATOM 2042 N N . THR A 1 252 ? -0.935 -12.887 19.132 1.00 51.91 252 THR A N 1
ATOM 2043 C CA . THR A 1 252 ? -0.447 -11.716 19.863 1.00 51.91 252 THR A CA 1
ATOM 2044 C C . THR A 1 252 ? -0.413 -12.053 21.349 1.00 51.91 252 THR A C 1
ATOM 2046 O O . THR A 1 252 ? -1.435 -12.145 22.027 1.00 51.91 252 THR A O 1
ATOM 2049 N N . LYS A 1 253 ? 0.809 -12.316 21.822 1.00 45.44 253 LYS A N 1
ATOM 2050 C CA . LYS A 1 253 ? 1.180 -12.676 23.191 1.00 45.44 253 LYS A CA 1
ATOM 2051 C C . LYS A 1 253 ? 0.262 -12.011 24.216 1.00 45.44 253 LYS A C 1
ATOM 2053 O O . LYS A 1 253 ? 0.206 -10.786 24.297 1.00 45.44 253 LYS A O 1
ATOM 2058 N N . LYS A 1 254 ? -0.379 -12.845 25.043 1.00 47.59 254 LYS A N 1
ATOM 2059 C CA . LYS A 1 254 ? -0.921 -12.477 26.358 1.00 47.59 254 LYS A CA 1
ATOM 2060 C C . LYS A 1 254 ? 0.214 -11.859 27.181 1.00 47.59 254 LYS A C 1
ATOM 2062 O O . LYS A 1 254 ? 0.928 -12.576 27.875 1.00 47.59 254 LYS A O 1
ATOM 2067 N N . ALA A 1 255 ? 0.443 -10.564 27.024 1.00 45.03 255 ALA A N 1
ATOM 2068 C CA . ALA A 1 255 ? 1.466 -9.840 27.749 1.00 45.03 255 ALA A CA 1
ATOM 2069 C C . ALA A 1 255 ? 0.824 -9.103 28.925 1.00 45.03 255 ALA A C 1
ATOM 2071 O O . ALA A 1 255 ? -0.016 -8.230 28.726 1.00 45.03 255 ALA A O 1
ATOM 2072 N N . GLU A 1 256 ? 1.302 -9.505 30.103 1.00 48.09 256 GLU A N 1
ATOM 2073 C CA . GLU A 1 256 ? 1.507 -8.698 31.307 1.00 48.09 256 GLU A CA 1
ATOM 2074 C C . GLU A 1 256 ? 0.268 -8.238 32.084 1.00 48.09 256 GLU A C 1
ATOM 2076 O O . GLU A 1 256 ? -0.849 -8.194 31.577 1.00 48.09 256 GLU A O 1
ATOM 2081 N N . GLU A 1 257 ? 0.489 -8.040 33.386 1.00 56.47 257 GLU A N 1
ATOM 2082 C CA . GLU A 1 257 ? -0.497 -7.808 34.442 1.00 56.47 257 GLU A CA 1
ATOM 2083 C C . GLU A 1 257 ? -1.688 -6.989 33.947 1.00 56.47 257 GLU A C 1
ATOM 2085 O O . GLU A 1 257 ? -1.602 -5.781 33.729 1.00 56.47 257 GLU A O 1
ATOM 2090 N N . THR A 1 258 ? -2.819 -7.666 33.735 1.00 63.44 258 THR A N 1
ATOM 2091 C CA . THR A 1 258 ? -4.018 -7.008 33.230 1.00 63.44 258 THR A CA 1
ATOM 2092 C C . THR A 1 258 ? -4.452 -5.958 34.249 1.00 63.44 258 THR A C 1
ATOM 2094 O O . THR A 1 258 ? -4.793 -6.336 35.379 1.00 63.44 258 THR A O 1
ATOM 2097 N N . PRO A 1 259 ? -4.461 -4.662 33.895 1.00 76.12 259 PRO A N 1
ATOM 2098 C CA . PRO A 1 259 ? -4.862 -3.628 34.831 1.00 76.12 259 PRO A CA 1
ATOM 2099 C C . PRO A 1 259 ? -6.325 -3.842 35.214 1.00 76.12 259 PRO A C 1
ATOM 2101 O O . PRO A 1 259 ? -7.127 -4.337 34.426 1.00 76.12 259 PRO A O 1
ATOM 2104 N N . ARG A 1 260 ? -6.705 -3.468 36.438 1.00 84.31 260 ARG A N 1
ATOM 2105 C CA . ARG A 1 260 ? -8.090 -3.635 36.915 1.00 84.31 260 ARG A CA 1
ATOM 2106 C C . ARG A 1 260 ? -9.084 -2.778 36.119 1.00 84.31 260 ARG A C 1
ATOM 2108 O O . ARG A 1 260 ? -10.247 -3.150 35.957 1.00 84.31 260 ARG A O 1
ATOM 2115 N N . SER A 1 261 ? -8.628 -1.636 35.616 1.00 88.12 261 SER A N 1
ATOM 2116 C CA . SER A 1 261 ? -9.411 -0.712 34.801 1.00 88.12 261 SER A CA 1
ATOM 2117 C C . SER A 1 261 ? -8.515 0.031 33.822 1.00 88.12 261 SER A C 1
ATOM 2119 O O . SER A 1 261 ? -7.368 0.303 34.161 1.00 88.12 261 SER A O 1
ATOM 2121 N N . TYR A 1 262 ? -9.070 0.414 32.679 1.00 89.50 262 TYR A N 1
ATOM 2122 C CA . TYR A 1 262 ? -8.406 1.212 31.659 1.00 89.50 262 TYR A CA 1
ATOM 2123 C C . TYR A 1 262 ? -8.809 2.684 31.749 1.00 89.50 262 TYR A C 1
ATOM 2125 O O . TYR A 1 262 ? -9.997 3.008 31.876 1.00 89.50 262 TYR A O 1
ATOM 2133 N N . ASN A 1 263 ? -7.823 3.573 31.646 1.00 91.50 263 ASN A N 1
ATOM 2134 C CA . ASN A 1 263 ? -8.050 4.964 31.256 1.00 91.50 263 ASN A CA 1
ATOM 2135 C C . ASN A 1 263 ? -8.283 5.070 29.729 1.00 91.50 263 ASN A C 1
ATOM 2137 O O . ASN A 1 263 ? -8.216 4.070 29.011 1.00 91.50 263 ASN A O 1
ATOM 2141 N N . GLN A 1 264 ? -8.584 6.270 29.225 1.00 91.75 264 GLN A N 1
ATOM 2142 C CA . GLN A 1 264 ? -8.912 6.470 27.807 1.00 91.75 264 GLN A CA 1
ATOM 2143 C C . GLN A 1 264 ? -7.772 6.049 26.870 1.00 91.75 264 GLN A C 1
ATOM 2145 O O . GLN A 1 264 ? -8.012 5.368 25.875 1.00 91.75 264 GLN A O 1
ATOM 2150 N N . GLU A 1 265 ? -6.532 6.427 27.183 1.00 90.88 265 GLU A N 1
ATOM 2151 C CA . GLU A 1 265 ? -5.377 6.114 26.339 1.00 90.88 265 GLU A CA 1
ATOM 2152 C C . GLU A 1 265 ? -5.058 4.619 26.352 1.00 90.88 265 GLU A C 1
ATOM 2154 O O . GLU A 1 265 ? -4.833 4.027 25.298 1.00 90.88 265 GLU A O 1
ATOM 2159 N N . GLU A 1 266 ? -5.097 3.985 27.522 1.00 90.69 266 GLU A N 1
ATOM 2160 C CA . GLU A 1 266 ? -4.879 2.547 27.668 1.00 90.69 266 GLU A CA 1
ATOM 2161 C C . GLU A 1 266 ? -5.961 1.738 26.949 1.00 90.69 266 GLU A C 1
ATOM 2163 O O . GLU A 1 266 ? -5.640 0.761 26.275 1.00 90.69 266 GLU A O 1
ATOM 2168 N N . PHE A 1 267 ? -7.227 2.161 27.036 1.00 91.94 267 PHE A N 1
ATOM 2169 C CA . PHE A 1 267 ? -8.332 1.536 26.310 1.00 91.94 267 PHE A CA 1
ATOM 2170 C C . PHE A 1 267 ? -8.118 1.629 24.799 1.00 91.94 267 PHE A C 1
ATOM 2172 O O . PHE A 1 267 ? -8.200 0.620 24.095 1.00 91.94 267 PHE A O 1
ATOM 2179 N N . VAL A 1 268 ? -7.810 2.832 24.303 1.00 92.44 268 VAL A N 1
ATOM 2180 C CA . VAL A 1 268 ? -7.582 3.072 22.875 1.00 92.44 268 VAL A CA 1
ATOM 2181 C C . VAL A 1 268 ? -6.407 2.240 22.376 1.00 92.44 268 VAL A C 1
ATOM 2183 O O . VAL A 1 268 ? -6.536 1.550 21.368 1.00 92.44 268 VAL A O 1
ATOM 2186 N N . ASN A 1 269 ? -5.288 2.245 23.098 1.00 90.19 269 ASN A N 1
ATOM 2187 C CA . ASN A 1 269 ? -4.109 1.467 22.736 1.00 90.19 269 ASN A CA 1
ATOM 2188 C C . ASN A 1 269 ? -4.402 -0.035 22.749 1.00 90.19 269 ASN A C 1
ATOM 2190 O O . ASN A 1 269 ? -4.056 -0.723 21.792 1.00 90.19 269 ASN A O 1
ATOM 2194 N N . TYR A 1 270 ? -5.088 -0.534 23.783 1.00 86.94 270 TYR A N 1
ATOM 2195 C CA . TYR A 1 270 ? -5.455 -1.942 23.885 1.00 86.94 270 TYR A CA 1
ATOM 2196 C C . TYR A 1 270 ? -6.298 -2.384 22.688 1.00 86.94 270 TYR A C 1
ATOM 2198 O O . TYR A 1 270 ? -5.918 -3.321 21.993 1.00 86.94 270 TYR A O 1
ATOM 2206 N N . VAL A 1 271 ? -7.400 -1.690 22.389 1.00 88.12 271 VAL A N 1
ATOM 2207 C CA . VAL A 1 271 ? -8.288 -2.059 21.274 1.00 88.12 271 VAL A CA 1
ATOM 2208 C C . VAL A 1 271 ? -7.584 -1.892 19.922 1.00 88.12 271 VAL A C 1
ATOM 2210 O O . VAL A 1 271 ? -7.743 -2.742 19.045 1.00 88.12 271 VAL A O 1
ATOM 2213 N N . LEU A 1 272 ? -6.759 -0.852 19.744 1.00 88.75 272 LEU A N 1
ATOM 2214 C CA . LEU A 1 272 ? -6.045 -0.619 18.485 1.00 88.75 272 LEU A CA 1
ATOM 2215 C C . LEU A 1 272 ? -4.976 -1.673 18.175 1.00 88.75 272 LEU A C 1
ATOM 2217 O O . LEU A 1 272 ? -4.734 -1.937 16.996 1.00 88.75 272 LEU A O 1
ATOM 2221 N N . VAL A 1 273 ? -4.373 -2.307 19.188 1.00 84.31 273 VAL A N 1
ATOM 2222 C CA . VAL A 1 273 ? -3.468 -3.452 18.977 1.00 84.31 273 VAL A CA 1
ATOM 2223 C C . VAL A 1 273 ? -4.194 -4.569 18.229 1.00 84.31 273 VAL A C 1
ATOM 2225 O O . VAL A 1 273 ? -3.652 -5.099 17.259 1.00 84.31 273 VAL A O 1
ATOM 2228 N N . TYR A 1 274 ? -5.443 -4.857 18.604 1.00 77.75 274 TYR A N 1
ATOM 2229 C CA . TYR A 1 274 ? -6.267 -5.842 17.903 1.00 77.75 274 TYR A CA 1
ATOM 2230 C C . TYR A 1 274 ? -6.811 -5.302 16.578 1.00 77.75 274 TYR A C 1
ATOM 2232 O O . TYR A 1 274 ? -6.863 -6.021 15.586 1.00 77.75 274 TYR A O 1
ATOM 2240 N N . ALA A 1 275 ? -7.163 -4.018 16.514 1.00 82.25 275 ALA A N 1
ATOM 2241 C CA . ALA A 1 275 ? -7.681 -3.415 15.292 1.00 82.25 275 ALA A CA 1
ATOM 2242 C C . ALA A 1 275 ? -6.652 -3.358 14.154 1.00 82.25 275 ALA A C 1
ATOM 2244 O O . ALA A 1 275 ? -7.048 -3.325 12.992 1.00 82.25 275 ALA A O 1
ATOM 2245 N N . LYS A 1 276 ? -5.345 -3.325 14.447 1.00 80.62 276 LYS A N 1
ATOM 2246 C CA . LYS A 1 276 ? -4.290 -3.148 13.434 1.00 80.62 276 LYS A CA 1
ATOM 2247 C C . LYS A 1 276 ? -4.274 -4.256 12.375 1.00 80.62 276 LYS A C 1
ATOM 2249 O O . LYS A 1 276 ? -3.987 -3.970 11.219 1.00 80.62 276 LYS A O 1
ATOM 2254 N N . ALA A 1 277 ? -4.579 -5.494 12.761 1.00 77.75 277 ALA A N 1
ATOM 2255 C CA . ALA A 1 277 ? -4.595 -6.636 11.845 1.00 77.75 277 ALA A CA 1
ATOM 2256 C C . ALA A 1 277 ? -5.899 -6.751 11.029 1.00 77.75 277 ALA A C 1
ATOM 2258 O O . ALA A 1 277 ? -5.964 -7.533 10.084 1.00 77.75 277 ALA A O 1
ATOM 2259 N N . LEU A 1 278 ? -6.932 -5.976 11.379 1.00 79.88 278 LEU A N 1
ATOM 2260 C CA . LEU A 1 278 ? -8.261 -6.085 10.779 1.00 79.88 278 LEU A CA 1
ATOM 2261 C C . LEU A 1 278 ? -8.367 -5.303 9.470 1.00 79.88 278 LEU A C 1
ATOM 2263 O O . LEU A 1 278 ? -7.868 -4.173 9.359 1.00 79.88 278 LEU A O 1
ATOM 2267 N N . SER A 1 279 ? -9.113 -5.860 8.512 1.00 84.88 279 SER A N 1
ATOM 2268 C CA . SER A 1 279 ? -9.625 -5.077 7.384 1.00 84.88 279 SER A CA 1
ATOM 2269 C C . SER A 1 279 ? -10.616 -4.017 7.880 1.00 84.88 279 SER A C 1
ATOM 2271 O O . SER A 1 279 ? -11.122 -4.092 9.005 1.00 84.88 279 SER A O 1
ATOM 2273 N N . THR A 1 280 ? -10.886 -3.008 7.054 1.00 87.38 280 THR A N 1
ATOM 2274 C CA . THR A 1 280 ? -11.812 -1.919 7.395 1.00 87.38 280 THR A CA 1
ATOM 2275 C C . THR A 1 280 ? -13.213 -2.454 7.705 1.00 87.38 280 THR A C 1
ATOM 2277 O O . THR A 1 280 ? -13.820 -2.043 8.689 1.00 87.38 280 THR A O 1
ATOM 2280 N N . GLU A 1 281 ? -13.678 -3.452 6.952 1.00 86.81 281 GLU A N 1
ATOM 2281 C CA . GLU A 1 281 ? -14.998 -4.062 7.129 1.00 86.81 281 GLU A CA 1
ATOM 2282 C C . GLU A 1 281 ? -15.116 -4.822 8.458 1.00 86.81 281 GLU A C 1
ATOM 2284 O O . GLU A 1 281 ? -16.126 -4.708 9.152 1.00 86.81 281 GLU A O 1
ATOM 2289 N N . VAL A 1 282 ? -14.085 -5.585 8.844 1.00 82.75 282 VAL A N 1
ATOM 2290 C CA . VAL A 1 282 ? -14.085 -6.326 10.121 1.00 82.75 282 VAL A CA 1
ATOM 2291 C C . VAL A 1 282 ? -13.972 -5.370 11.301 1.00 82.75 282 VAL A C 1
ATOM 2293 O O . VAL A 1 282 ? -14.606 -5.583 12.333 1.00 82.75 282 VAL A O 1
ATOM 2296 N N . PHE A 1 283 ? -13.187 -4.301 11.155 1.00 89.56 283 PHE A N 1
ATOM 2297 C CA . PHE A 1 283 ? -13.087 -3.273 12.182 1.00 89.56 283 PHE A CA 1
ATOM 2298 C C . PHE A 1 283 ? -14.439 -2.600 12.439 1.00 89.56 283 PHE A C 1
ATOM 2300 O O . PHE A 1 283 ? -14.824 -2.444 13.595 1.00 89.56 283 PHE A O 1
ATOM 2307 N N . ASP A 1 284 ? -15.187 -2.254 11.392 1.00 90.69 284 ASP A N 1
ATOM 2308 C CA . ASP A 1 284 ? -16.501 -1.627 11.555 1.00 90.69 284 ASP A CA 1
ATOM 2309 C C . ASP A 1 284 ? -17.489 -2.568 12.274 1.00 90.69 284 ASP A C 1
ATOM 2311 O O . ASP A 1 284 ? -18.240 -2.134 13.148 1.00 90.69 284 ASP A O 1
ATOM 2315 N N . GLN A 1 285 ? -17.426 -3.877 12.002 1.00 88.31 285 GLN A N 1
ATOM 2316 C CA . GLN A 1 285 ? -18.210 -4.879 12.736 1.00 88.31 285 GLN A CA 1
ATOM 2317 C C . GLN A 1 285 ? -17.785 -5.015 14.204 1.00 88.31 285 GLN A C 1
ATOM 2319 O O . GLN A 1 285 ? -18.646 -5.120 15.080 1.00 88.31 285 GLN A O 1
ATOM 2324 N N . LEU A 1 286 ? -16.478 -4.979 14.492 1.00 88.50 286 LEU A N 1
ATOM 2325 C CA . LEU A 1 286 ? -15.964 -4.954 15.865 1.00 88.50 286 LEU A CA 1
ATOM 2326 C C . LEU A 1 286 ? -16.491 -3.728 16.614 1.00 88.50 286 LEU A C 1
ATOM 2328 O O . LEU A 1 286 ? -16.931 -3.846 17.756 1.00 88.50 286 LEU A O 1
ATOM 2332 N N . VAL A 1 287 ? -16.465 -2.557 15.975 1.00 93.06 287 VAL A N 1
ATOM 2333 C CA . VAL A 1 287 ? -16.969 -1.316 16.566 1.00 93.06 287 VAL A CA 1
ATOM 2334 C C . VAL A 1 287 ? -18.456 -1.443 16.891 1.00 93.06 287 VAL A C 1
ATOM 2336 O O . VAL A 1 287 ? -18.846 -1.140 18.016 1.00 93.06 287 VAL A O 1
ATOM 2339 N N . GLU A 1 288 ? -19.286 -1.933 15.969 1.00 92.69 288 GLU A N 1
ATOM 2340 C CA . GLU A 1 288 ? -20.721 -2.122 16.228 1.00 92.69 288 GLU A CA 1
ATOM 2341 C C . GLU A 1 288 ? -20.999 -3.130 17.351 1.00 92.69 288 GLU A C 1
ATOM 2343 O O . GLU A 1 288 ? -21.814 -2.858 18.237 1.00 92.69 288 GLU A O 1
ATOM 2348 N N . HIS A 1 289 ? -20.271 -4.248 17.392 1.00 91.69 289 HIS A N 1
ATOM 2349 C CA . HIS A 1 289 ? -20.354 -5.203 18.502 1.00 91.69 289 HIS A CA 1
ATOM 2350 C C . HIS A 1 289 ? -20.000 -4.548 19.842 1.00 91.69 289 HIS A C 1
ATOM 2352 O O . HIS A 1 289 ? -20.755 -4.637 20.810 1.00 91.69 289 HIS A O 1
ATOM 2358 N N . MET A 1 290 ? -18.890 -3.812 19.892 1.00 93.06 290 MET A N 1
ATOM 2359 C CA . MET A 1 290 ? -18.448 -3.114 21.100 1.00 93.06 290 MET A CA 1
ATOM 2360 C C . MET A 1 290 ? -19.456 -2.048 21.552 1.00 93.06 290 MET A C 1
ATOM 2362 O O . MET A 1 290 ? -19.673 -1.901 22.755 1.00 93.06 290 MET A O 1
ATOM 2366 N N . LYS A 1 291 ? -20.133 -1.349 20.626 1.00 94.38 291 LYS A N 1
ATOM 2367 C CA . LYS A 1 291 ? -21.233 -0.423 20.961 1.00 94.38 291 LYS A CA 1
ATOM 2368 C C . LYS A 1 291 ? -22.395 -1.145 21.643 1.00 94.38 291 LYS A C 1
ATOM 2370 O O . LYS A 1 291 ? -22.969 -0.610 22.594 1.00 94.38 291 LYS A O 1
ATOM 2375 N N . LEU A 1 292 ? -22.762 -2.337 21.171 1.00 93.50 292 LEU A N 1
ATOM 2376 C CA . LEU A 1 292 ? -23.812 -3.151 21.793 1.00 93.50 292 LEU A CA 1
ATOM 2377 C C . LEU A 1 292 ? -23.394 -3.602 23.197 1.00 93.50 292 LEU A C 1
ATOM 2379 O O . LEU A 1 292 ? -24.148 -3.402 24.150 1.00 93.50 292 LEU A O 1
ATOM 2383 N N . CYS A 1 293 ? -22.166 -4.105 23.350 1.00 92.88 293 CYS A N 1
ATOM 2384 C CA . CYS A 1 293 ? -21.614 -4.474 24.654 1.00 92.88 293 CYS A CA 1
ATOM 2385 C C . CYS A 1 293 ? -21.597 -3.291 25.632 1.00 92.88 293 CYS A C 1
ATOM 2387 O O . CYS A 1 293 ? -21.979 -3.454 26.790 1.00 92.88 293 CYS A O 1
ATOM 2389 N N . ALA A 1 294 ? -21.218 -2.095 25.172 1.00 93.38 294 ALA A N 1
ATOM 2390 C CA . ALA A 1 294 ? -21.219 -0.884 25.989 1.00 93.38 294 ALA A CA 1
ATOM 2391 C C . ALA A 1 294 ? -22.625 -0.537 26.498 1.00 93.38 294 ALA A C 1
ATOM 2393 O O . ALA A 1 294 ? -22.821 -0.300 27.692 1.00 93.38 294 ALA A O 1
ATOM 2394 N N . LYS A 1 295 ? -23.630 -0.559 25.610 1.00 93.00 295 LYS A N 1
ATOM 2395 C CA . LYS A 1 295 ? -25.032 -0.284 25.967 1.00 93.00 295 LYS A CA 1
ATOM 2396 C C . LYS A 1 295 ? -25.560 -1.271 27.003 1.00 93.00 295 LYS A C 1
ATOM 2398 O O . LYS A 1 295 ? -26.190 -0.846 27.978 1.00 93.00 295 LYS A O 1
ATOM 2403 N N . GLU A 1 296 ? -25.289 -2.560 26.819 1.00 92.88 296 GLU A N 1
ATOM 2404 C CA . GLU A 1 296 ? -25.704 -3.601 27.761 1.00 92.88 296 GLU A CA 1
ATOM 2405 C C . GLU A 1 296 ? -24.988 -3.472 29.104 1.00 92.88 296 GLU A C 1
ATOM 2407 O O . GLU A 1 296 ? -25.633 -3.520 30.154 1.00 92.88 296 GLU A O 1
ATOM 2412 N N . TYR A 1 297 ? -23.680 -3.212 29.088 1.00 91.56 297 TYR A N 1
ATOM 2413 C CA . TYR A 1 297 ? -22.882 -2.986 30.290 1.00 91.56 297 TYR A CA 1
ATOM 2414 C C . TYR A 1 297 ? -23.400 -1.800 31.108 1.00 91.56 297 TYR A C 1
ATOM 2416 O O . TYR A 1 297 ? -23.710 -1.941 32.293 1.00 91.56 297 TYR A O 1
ATOM 2424 N N . VAL A 1 298 ? -23.574 -0.637 30.475 1.00 90.44 298 VAL A N 1
ATOM 2425 C CA . VAL A 1 298 ? -24.096 0.563 31.143 1.00 90.44 298 VAL A CA 1
ATOM 2426 C C . VAL A 1 298 ? -25.518 0.324 31.660 1.00 90.44 298 VAL A C 1
ATOM 2428 O O . VAL A 1 298 ? -25.861 0.751 32.766 1.00 90.44 298 VAL A O 1
ATOM 2431 N N . SER A 1 299 ? -26.355 -0.392 30.907 1.00 90.81 299 SER A N 1
ATOM 2432 C CA . SER A 1 299 ? -27.716 -0.739 31.333 1.00 90.81 299 SER A CA 1
ATOM 2433 C C . SER A 1 299 ? -27.729 -1.714 32.513 1.00 90.81 299 SER A C 1
ATOM 2435 O O . SER A 1 299 ? -28.558 -1.570 33.416 1.00 90.81 299 SER A O 1
ATOM 2437 N N . ALA A 1 300 ? -26.816 -2.686 32.544 1.00 89.56 300 ALA A N 1
ATOM 2438 C CA . ALA A 1 300 ? -26.627 -3.607 33.660 1.00 89.56 300 ALA A CA 1
ATOM 2439 C C . ALA A 1 300 ? -26.151 -2.868 34.918 1.00 89.56 300 ALA A C 1
ATOM 2441 O O . ALA A 1 300 ? -26.752 -3.035 35.980 1.00 89.56 300 ALA A O 1
ATOM 2442 N N . LEU A 1 301 ? -25.175 -1.966 34.788 1.00 88.19 301 LEU A N 1
ATOM 2443 C CA . LEU A 1 301 ? -24.707 -1.136 35.898 1.00 88.19 301 LEU A CA 1
ATOM 2444 C C . LEU A 1 301 ? -25.810 -0.234 36.455 1.00 88.19 301 LEU A C 1
ATOM 2446 O O . LEU A 1 301 ? -25.985 -0.154 37.667 1.00 88.19 301 LEU A O 1
ATOM 2450 N N . ARG A 1 302 ? -26.613 0.406 35.596 1.00 88.12 302 ARG A N 1
ATOM 2451 C CA . ARG A 1 302 ? -27.765 1.209 36.045 1.00 88.12 302 ARG A CA 1
ATOM 2452 C C . ARG A 1 302 ? -28.799 0.359 36.786 1.00 88.12 302 ARG A C 1
ATOM 2454 O O . ARG A 1 302 ? -29.355 0.810 37.787 1.00 88.12 302 ARG A O 1
ATOM 2461 N N . ARG A 1 303 ? -29.069 -0.866 36.316 1.00 88.81 303 ARG A N 1
ATOM 2462 C CA . ARG A 1 303 ? -29.956 -1.821 37.007 1.00 88.81 303 ARG A CA 1
ATOM 2463 C C . ARG A 1 303 ? -29.404 -2.195 38.382 1.00 88.81 303 ARG A C 1
ATOM 2465 O O . ARG A 1 303 ? -30.155 -2.202 39.352 1.00 88.81 303 ARG A O 1
ATOM 2472 N N . GLU A 1 304 ? -28.105 -2.447 38.476 1.00 88.81 304 GLU A N 1
ATOM 2473 C CA . GLU A 1 304 ? -27.427 -2.761 39.732 1.00 88.81 304 GLU A CA 1
ATOM 2474 C C . GLU A 1 304 ? -27.398 -1.580 40.709 1.00 88.81 304 GLU A C 1
ATOM 2476 O O . GLU A 1 304 ? -27.690 -1.762 41.888 1.00 88.81 304 GLU A O 1
ATOM 2481 N N . GLN A 1 305 ? -27.134 -0.360 40.239 1.00 86.31 305 GLN A N 1
ATOM 2482 C CA . GLN A 1 305 ? -27.213 0.848 41.064 1.00 86.31 305 GLN A CA 1
ATOM 2483 C C . GLN A 1 305 ? -28.614 1.027 41.653 1.00 86.31 305 GLN A C 1
ATOM 2485 O O . GLN A 1 305 ? -28.745 1.233 42.859 1.00 86.31 305 GLN A O 1
ATOM 2490 N N . ARG A 1 306 ? -29.666 0.871 40.835 1.00 86.44 306 ARG A N 1
ATOM 2491 C CA . ARG A 1 306 ? -31.055 0.893 41.320 1.00 86.44 306 ARG A CA 1
ATOM 2492 C C . ARG A 1 306 ? -31.298 -0.189 42.367 1.00 86.44 306 ARG A C 1
ATOM 2494 O O . ARG A 1 306 ? -31.823 0.117 43.432 1.00 86.44 306 ARG A O 1
ATOM 2501 N N . ARG A 1 307 ? -30.867 -1.428 42.100 1.00 89.19 307 ARG A N 1
ATOM 2502 C CA . ARG A 1 307 ? -30.972 -2.544 43.052 1.00 89.19 307 ARG A CA 1
ATOM 2503 C C . ARG A 1 307 ? -30.301 -2.197 44.381 1.00 89.19 307 ARG A C 1
ATOM 2505 O O . ARG A 1 307 ? -30.917 -2.374 45.418 1.00 89.19 307 ARG A O 1
ATOM 2512 N N . ASN A 1 308 ? -29.096 -1.632 44.353 1.00 87.44 308 ASN A N 1
ATOM 2513 C CA . ASN A 1 308 ? -28.363 -1.240 45.556 1.00 87.44 308 ASN A CA 1
ATOM 2514 C C . ASN A 1 308 ? -29.067 -0.128 46.347 1.00 87.44 308 ASN A C 1
ATOM 2516 O O . ASN A 1 308 ? -29.063 -0.176 47.575 1.00 87.44 308 ASN A O 1
ATOM 2520 N N . VAL A 1 309 ? -29.681 0.855 45.677 1.00 86.56 309 VAL A N 1
ATOM 2521 C CA . VAL A 1 309 ? -30.498 1.887 46.344 1.00 86.56 309 VAL A CA 1
ATOM 2522 C C . VAL A 1 309 ? -31.693 1.247 47.044 1.00 86.56 309 VAL A C 1
ATOM 2524 O O . VAL A 1 309 ? -31.896 1.497 48.230 1.00 86.56 309 VAL A O 1
ATOM 2527 N N . PHE A 1 310 ? -32.427 0.365 46.359 1.00 82.56 310 PHE A N 1
ATOM 2528 C CA . PHE A 1 310 ? -33.533 -0.371 46.971 1.00 82.56 310 PHE A CA 1
ATOM 2529 C C . PHE A 1 310 ? -33.063 -1.226 48.148 1.00 82.56 310 PHE A C 1
ATOM 2531 O O . PHE A 1 310 ? -33.620 -1.107 49.232 1.00 82.56 310 PHE A O 1
ATOM 2538 N N . THR A 1 311 ? -32.002 -2.023 47.995 1.00 84.50 311 THR A N 1
ATOM 2539 C CA . THR A 1 311 ? -31.456 -2.846 49.085 1.00 84.50 311 THR A CA 1
ATOM 2540 C C . THR A 1 311 ? -31.078 -2.000 50.301 1.00 84.50 311 THR A C 1
ATOM 2542 O O . THR A 1 311 ? -31.373 -2.395 51.426 1.00 84.50 311 THR A O 1
ATOM 2545 N N . LYS A 1 312 ? -30.470 -0.821 50.101 1.00 82.69 312 LYS A N 1
ATOM 2546 C CA . LYS A 1 312 ? -30.142 0.110 51.193 1.00 82.69 312 LYS A CA 1
ATOM 2547 C C . LYS A 1 312 ? -31.390 0.689 51.859 1.00 82.69 312 LYS A C 1
ATOM 2549 O O . LYS A 1 312 ? -31.427 0.741 53.084 1.00 82.69 312 LYS A O 1
ATOM 2554 N N . LEU A 1 313 ? -32.404 1.081 51.083 1.00 80.88 313 LEU A N 1
ATOM 2555 C CA . LEU A 1 313 ? -33.690 1.548 51.615 1.00 80.88 313 LEU A CA 1
ATOM 2556 C C . LEU A 1 313 ? -34.349 0.460 52.469 1.00 80.88 313 LEU A C 1
ATOM 2558 O O . LEU A 1 313 ? -34.638 0.699 53.638 1.00 80.88 313 LEU A O 1
ATOM 2562 N N . PHE A 1 314 ? -34.476 -0.759 51.941 1.00 74.75 314 PHE A N 1
ATOM 2563 C CA . PHE A 1 314 ? -35.019 -1.901 52.680 1.00 74.75 314 PHE A CA 1
ATOM 2564 C C . PHE A 1 314 ? -34.223 -2.206 53.954 1.00 74.75 314 PHE A C 1
ATOM 2566 O O . PHE A 1 314 ? -34.819 -2.422 55.008 1.00 74.75 314 PHE A O 1
ATOM 2573 N N . ALA A 1 315 ? -32.889 -2.181 53.889 1.00 74.50 315 ALA A N 1
ATOM 2574 C CA . ALA A 1 315 ? -32.041 -2.368 55.063 1.00 74.50 315 ALA A CA 1
ATOM 2575 C C . ALA A 1 315 ? -32.255 -1.260 56.108 1.00 74.50 315 ALA A C 1
ATOM 2577 O O . ALA A 1 315 ? -32.354 -1.560 57.294 1.00 74.50 315 ALA A O 1
ATOM 2578 N N . SER A 1 316 ? -32.387 0.002 55.685 1.00 70.81 316 SER A N 1
ATOM 2579 C CA . SER A 1 316 ? -32.639 1.127 56.594 1.00 70.81 316 SER A CA 1
ATOM 2580 C C . SER A 1 316 ? -34.001 1.034 57.285 1.00 70.81 316 SER A C 1
ATOM 2582 O O . SER A 1 316 ? -34.070 1.248 58.491 1.00 70.81 316 SER A O 1
ATOM 2584 N N . CYS A 1 317 ? -35.048 0.605 56.569 1.00 63.28 317 CYS A N 1
ATOM 2585 C CA . CYS A 1 317 ? -36.364 0.348 57.157 1.00 63.28 317 CYS A CA 1
ATOM 2586 C C . CYS A 1 317 ? -36.337 -0.817 58.158 1.00 63.28 317 CYS A C 1
ATOM 2588 O O . CYS A 1 317 ? -37.094 -0.815 59.122 1.00 63.28 317 CYS A O 1
ATOM 2590 N N . ASN A 1 318 ? -35.470 -1.810 57.940 1.00 62.47 318 ASN A N 1
ATOM 2591 C CA . ASN A 1 318 ? -35.361 -2.980 58.810 1.00 62.47 318 ASN A CA 1
ATOM 2592 C C . ASN A 1 318 ? -34.556 -2.701 60.095 1.00 62.47 318 ASN A C 1
ATOM 2594 O O . ASN A 1 318 ? -34.844 -3.273 61.141 1.00 62.47 318 ASN A O 1
ATOM 2598 N N . VAL A 1 319 ? -33.554 -1.814 60.036 1.00 56.28 319 VAL A N 1
ATOM 2599 C CA . VAL A 1 319 ? -32.731 -1.431 61.202 1.00 56.28 319 VAL A CA 1
ATOM 2600 C C . VAL A 1 319 ? -33.435 -0.381 62.073 1.00 56.28 319 VAL A C 1
ATOM 2602 O O . VAL A 1 319 ? -33.233 -0.357 63.286 1.00 56.28 319 VAL A O 1
ATOM 2605 N N . SER A 1 320 ? -34.312 0.452 61.503 1.00 52.12 320 SER A N 1
ATOM 2606 C CA . SER A 1 320 ? -35.109 1.437 62.245 1.00 52.12 320 SER A CA 1
ATOM 2607 C C . SER A 1 320 ? -36.334 0.825 62.945 1.00 52.12 320 SER A C 1
ATOM 2609 O O . SER A 1 320 ? -37.444 1.345 62.815 1.00 52.12 320 SER A O 1
ATOM 2611 N N . GLN A 1 321 ? -36.148 -0.230 63.748 1.00 52.44 321 GLN A N 1
ATOM 2612 C CA . GLN A 1 321 ? -37.136 -0.721 64.730 1.00 52.44 321 GLN A CA 1
ATOM 2613 C C . GLN A 1 321 ? -37.420 0.302 65.862 1.00 52.44 321 GLN A C 1
ATOM 2615 O O . GLN A 1 321 ? -37.652 -0.077 67.004 1.00 52.44 321 GLN A O 1
ATOM 2620 N N . ILE A 1 322 ? -37.387 1.607 65.572 1.00 51.31 322 ILE A N 1
ATOM 2621 C CA . ILE A 1 322 ? -37.695 2.664 66.542 1.00 51.31 322 ILE A CA 1
ATOM 2622 C C . ILE A 1 322 ? -39.024 3.367 66.237 1.00 51.31 322 ILE A C 1
ATOM 2624 O O . ILE A 1 322 ? -39.638 3.821 67.190 1.00 51.31 322 ILE A O 1
ATOM 2628 N N . ASP A 1 323 ? -39.562 3.365 65.008 1.00 56.06 323 ASP A N 1
ATOM 2629 C CA . ASP A 1 323 ? -41.018 3.531 64.833 1.00 56.06 323 ASP A CA 1
ATOM 2630 C C . ASP A 1 323 ? -41.511 3.247 63.398 1.00 56.06 323 ASP A C 1
ATOM 2632 O O . ASP A 1 323 ? -41.113 3.892 62.428 1.00 56.06 323 ASP A O 1
ATOM 2636 N N . GLY A 1 324 ? -42.451 2.310 63.264 1.00 58.41 324 GLY A N 1
ATOM 2637 C CA . GLY A 1 324 ? -43.569 2.462 62.329 1.00 58.41 324 GLY A CA 1
ATOM 2638 C C . GLY A 1 324 ? -43.560 1.776 60.956 1.00 58.41 324 GLY A C 1
ATOM 2639 O O . GLY A 1 324 ? -44.661 1.538 60.458 1.00 58.41 324 GLY A O 1
ATOM 2640 N N . MET A 1 325 ? -42.428 1.425 60.338 1.00 62.56 325 MET A N 1
ATOM 2641 C CA . MET A 1 325 ? -42.396 0.901 58.952 1.00 62.56 325 MET A CA 1
ATOM 2642 C C . MET A 1 325 ? -42.111 -0.608 58.877 1.00 62.56 325 MET A C 1
ATOM 2644 O O . MET A 1 325 ? -41.002 -1.042 58.575 1.00 62.56 325 MET A O 1
ATOM 2648 N N . THR A 1 326 ? -43.132 -1.430 59.136 1.00 68.38 326 THR A N 1
ATOM 2649 C CA . THR A 1 326 ? -43.078 -2.883 58.900 1.00 68.38 326 THR A CA 1
ATOM 2650 C C . THR A 1 326 ? -43.158 -3.214 57.406 1.00 68.38 326 THR A C 1
ATOM 2652 O O . THR A 1 326 ? -43.734 -2.462 56.617 1.00 68.38 326 THR A O 1
ATOM 2655 N N . ARG A 1 327 ? -42.620 -4.378 57.004 1.00 68.88 327 ARG A N 1
ATOM 2656 C CA . ARG A 1 327 ? -42.713 -4.902 55.624 1.00 68.88 327 ARG A CA 1
ATOM 2657 C C . ARG A 1 327 ? -44.149 -4.864 55.085 1.00 68.88 327 ARG A C 1
ATOM 2659 O O . ARG A 1 327 ? -44.357 -4.511 53.932 1.00 68.88 327 ARG A O 1
ATOM 2666 N N . GLU A 1 328 ? -45.122 -5.190 55.929 1.00 70.62 328 GLU A N 1
ATOM 2667 C CA . GLU A 1 328 ? -46.553 -5.174 55.602 1.00 70.62 328 GLU A CA 1
ATOM 2668 C C . GLU A 1 328 ? -47.066 -3.765 55.285 1.00 70.62 328 GLU A C 1
ATOM 2670 O O . GLU A 1 328 ? -47.777 -3.583 54.303 1.00 70.62 328 GLU A O 1
ATOM 2675 N N . LYS A 1 329 ? -46.657 -2.748 56.054 1.00 72.88 329 LYS A N 1
ATOM 2676 C CA . LYS A 1 329 ? -47.020 -1.347 55.787 1.00 72.88 329 LYS A CA 1
ATOM 2677 C C . LYS A 1 329 ? -46.387 -0.812 54.508 1.00 72.88 329 LYS A C 1
ATOM 2679 O O . LYS A 1 329 ? -47.027 -0.054 53.790 1.00 72.88 329 LYS A O 1
ATOM 2684 N N . LEU A 1 330 ? -45.150 -1.209 54.201 1.00 74.88 330 LEU A N 1
ATOM 2685 C CA . LEU A 1 330 ? -44.511 -0.842 52.936 1.00 74.88 330 LEU A CA 1
ATOM 2686 C C . LEU A 1 330 ? -45.261 -1.456 51.744 1.00 74.88 330 LEU A C 1
ATOM 2688 O O . LEU A 1 330 ? -45.532 -0.748 50.780 1.00 74.88 330 LEU A O 1
ATOM 2692 N N . LEU A 1 331 ? -45.632 -2.739 51.823 1.00 77.50 331 LEU A N 1
ATOM 2693 C CA . LEU A 1 331 ? -46.432 -3.392 50.782 1.00 77.50 331 LEU A CA 1
ATOM 2694 C C . LEU A 1 331 ? -47.799 -2.714 50.622 1.00 77.50 331 LEU A C 1
ATOM 2696 O O . LEU A 1 331 ? -48.170 -2.390 49.501 1.00 77.50 331 LEU A O 1
ATOM 2700 N N . GLN A 1 332 ? -48.475 -2.368 51.724 1.00 79.38 332 GLN A N 1
ATOM 2701 C CA . GLN A 1 332 ? -49.722 -1.593 51.684 1.00 79.38 332 GLN A CA 1
ATOM 2702 C C . GLN A 1 332 ? -49.554 -0.211 51.035 1.00 79.38 332 GLN A C 1
ATOM 2704 O O . GLN A 1 332 ? -50.443 0.238 50.317 1.00 79.38 332 GLN A O 1
ATOM 2709 N N . LEU A 1 333 ? -48.430 0.475 51.260 1.00 81.38 333 LEU A N 1
ATOM 2710 C CA . LEU A 1 333 ? -48.136 1.751 50.602 1.00 81.38 333 LEU A CA 1
ATOM 2711 C C . LEU A 1 333 ? -47.864 1.571 49.104 1.00 81.38 333 LEU A C 1
ATOM 2713 O O . LEU A 1 333 ? -48.299 2.401 48.310 1.00 81.38 333 LEU A O 1
ATOM 2717 N N . CYS A 1 334 ? -47.183 0.493 48.709 1.00 82.25 334 CYS A N 1
ATOM 2718 C CA . CYS A 1 334 ? -46.996 0.142 47.302 1.00 82.25 334 CYS A CA 1
ATOM 2719 C C . CYS A 1 334 ? -48.333 -0.190 46.623 1.00 82.25 334 CYS A C 1
ATOM 2721 O O . CYS A 1 334 ? -48.585 0.320 45.534 1.00 82.25 334 CYS A O 1
ATOM 2723 N N . ASP A 1 335 ? -49.204 -0.960 47.281 1.00 83.88 335 ASP A N 1
ATOM 2724 C CA . ASP A 1 335 ? -50.563 -1.257 46.814 1.00 83.88 335 ASP A CA 1
ATOM 2725 C C . ASP A 1 335 ? -51.397 0.022 46.667 1.00 83.88 335 ASP A C 1
ATOM 2727 O O . ASP A 1 335 ? -51.995 0.264 45.619 1.00 83.88 335 ASP A O 1
ATOM 2731 N N . ALA A 1 336 ? -51.399 0.887 47.687 1.00 84.44 336 ALA A N 1
ATOM 2732 C CA . ALA A 1 336 ? -52.136 2.149 47.668 1.00 84.44 336 ALA A CA 1
ATOM 2733 C C . ALA A 1 336 ? -51.618 3.107 46.583 1.00 84.44 336 ALA A C 1
ATOM 2735 O O . ALA A 1 336 ? -52.403 3.797 45.927 1.00 84.44 336 ALA A O 1
ATOM 2736 N N . TYR A 1 337 ? -50.303 3.144 46.360 1.00 85.12 337 TYR A N 1
ATOM 2737 C CA . TYR A 1 337 ? -49.699 3.926 45.285 1.00 85.12 337 TYR A CA 1
ATOM 2738 C C . TYR A 1 337 ? -50.061 3.372 43.902 1.00 85.12 337 TYR A C 1
ATOM 2740 O O . TYR A 1 337 ? -50.426 4.141 43.019 1.00 85.12 337 TYR A O 1
ATOM 2748 N N . PHE A 1 338 ? -50.026 2.049 43.715 1.00 86.81 338 PHE A N 1
ATOM 2749 C CA . PHE A 1 338 ? -50.437 1.415 42.462 1.00 86.81 338 PHE A CA 1
ATOM 2750 C C . PHE A 1 338 ? -51.922 1.660 42.156 1.00 86.81 338 PHE A C 1
ATOM 2752 O O . PHE A 1 338 ? -52.280 1.937 41.012 1.00 86.81 338 PHE A O 1
ATOM 2759 N N . GLU A 1 339 ? -52.793 1.623 43.168 1.00 85.88 339 GLU A N 1
ATOM 2760 C CA . GLU A 1 339 ? -54.221 1.894 42.981 1.00 85.88 339 GLU A CA 1
ATOM 2761 C C . GLU A 1 339 ? -54.544 3.365 42.715 1.00 85.88 339 GLU A C 1
ATOM 2763 O O . GLU A 1 339 ? -55.441 3.654 41.924 1.00 85.88 339 GLU A O 1
ATOM 2768 N N . SER A 1 340 ? -53.796 4.288 43.320 1.00 87.25 340 SER A N 1
ATOM 2769 C CA . SER A 1 340 ? -53.971 5.732 43.114 1.00 87.25 340 SER A CA 1
ATOM 2770 C C . SER A 1 340 ? -53.242 6.284 41.882 1.00 87.25 340 SER A C 1
ATOM 2772 O O . SER A 1 340 ? -53.449 7.446 41.524 1.00 87.25 340 SER A O 1
ATOM 2774 N N . ALA A 1 341 ? -52.409 5.478 41.216 1.00 86.81 341 ALA A N 1
ATOM 2775 C CA . ALA A 1 341 ? -51.679 5.896 40.027 1.00 86.81 341 ALA A CA 1
ATOM 2776 C C . ALA A 1 341 ? -52.617 6.081 38.812 1.00 86.81 341 ALA A C 1
ATOM 2778 O O . ALA A 1 341 ? -53.468 5.225 38.545 1.00 86.81 341 ALA A O 1
ATOM 2779 N N . PRO A 1 342 ? -52.448 7.163 38.029 1.00 85.94 342 PRO A N 1
ATOM 2780 C CA . PRO A 1 342 ? -53.200 7.374 36.795 1.00 85.94 342 PRO A CA 1
ATOM 2781 C C . PRO A 1 342 ? -52.849 6.312 35.734 1.00 85.94 342 PRO A C 1
ATOM 2783 O O . PRO A 1 342 ? -51.789 5.687 35.783 1.00 85.94 342 PRO A O 1
ATOM 2786 N N . ALA A 1 343 ? -53.777 6.049 34.805 1.00 83.19 343 ALA A N 1
ATOM 2787 C CA . ALA A 1 343 ? -53.747 4.871 33.922 1.00 83.19 343 ALA A CA 1
ATOM 2788 C C . ALA A 1 343 ? -52.491 4.773 33.030 1.00 83.19 343 ALA A C 1
ATOM 2790 O O . ALA A 1 343 ? -52.005 3.680 32.742 1.00 83.19 343 ALA A O 1
ATOM 2791 N N . ASP A 1 344 ? -51.948 5.917 32.633 1.00 83.94 344 ASP A N 1
ATOM 2792 C CA . ASP A 1 344 ? -50.689 6.067 31.909 1.00 83.94 344 ASP A CA 1
ATOM 2793 C C . ASP A 1 344 ? -49.483 5.601 32.740 1.00 83.94 344 ASP A C 1
ATOM 2795 O O . ASP A 1 344 ? -48.655 4.832 32.253 1.00 83.94 344 ASP A O 1
ATOM 2799 N N . VAL A 1 345 ? -49.419 5.977 34.018 1.00 79.50 345 VAL A N 1
ATOM 2800 C CA . VAL A 1 345 ? -48.355 5.560 34.944 1.00 79.50 345 VAL A CA 1
ATOM 2801 C C . VAL A 1 345 ? -48.541 4.109 35.391 1.00 79.50 345 VAL A C 1
ATOM 2803 O O . VAL A 1 345 ? -47.567 3.365 35.480 1.00 79.50 345 VAL A O 1
ATOM 2806 N N . LYS A 1 346 ? -49.784 3.668 35.610 1.00 83.12 346 LYS A N 1
ATOM 2807 C CA . LYS A 1 346 ? -50.112 2.297 36.034 1.00 83.12 346 LYS A CA 1
ATOM 2808 C C . LYS A 1 346 ? -49.656 1.253 35.006 1.00 83.12 346 LYS A C 1
ATOM 2810 O O . LYS A 1 346 ? -49.217 0.180 35.397 1.00 83.12 346 LYS A O 1
ATOM 2815 N N . SER A 1 347 ? -49.645 1.602 33.713 1.00 80.69 347 SER A N 1
ATOM 2816 C CA . SER A 1 347 ? -49.108 0.754 32.632 1.00 80.69 347 SER A CA 1
ATOM 2817 C C . SER A 1 347 ? -47.583 0.546 32.664 1.00 80.69 347 SER A C 1
ATOM 2819 O O . SER A 1 347 ? -47.074 -0.407 32.076 1.00 80.69 347 SER A O 1
ATOM 2821 N N . LEU A 1 348 ? -46.849 1.432 33.347 1.00 80.75 348 LEU A N 1
ATOM 2822 C CA . LEU A 1 348 ? -45.388 1.392 33.494 1.00 80.75 348 LEU A CA 1
ATOM 2823 C C . LEU A 1 348 ? -44.946 0.730 34.808 1.00 80.75 348 LEU A C 1
ATOM 2825 O O . LEU A 1 348 ? -43.759 0.450 34.994 1.00 80.75 348 LEU A O 1
ATOM 2829 N N . LEU A 1 349 ? -45.884 0.517 35.731 1.00 79.69 349 LEU A N 1
ATOM 2830 C CA . LEU A 1 349 ? -45.653 -0.097 37.029 1.00 79.69 349 LEU A CA 1
ATOM 2831 C C . LEU A 1 349 ? -45.981 -1.590 36.964 1.00 79.69 349 LEU A C 1
ATOM 2833 O O . LEU A 1 349 ? -46.878 -2.022 36.245 1.00 79.69 349 LEU A O 1
ATOM 2837 N N . ARG A 1 350 ? -45.248 -2.386 37.740 1.00 75.00 350 ARG A N 1
ATOM 2838 C CA . ARG A 1 350 ? -45.573 -3.796 37.962 1.00 75.00 350 ARG A CA 1
ATOM 2839 C C . ARG A 1 350 ? -46.493 -3.890 39.173 1.00 75.00 350 ARG A C 1
ATOM 2841 O O . ARG A 1 350 ? -46.219 -3.201 40.157 1.00 75.00 350 ARG A O 1
ATOM 2848 N N . ASP A 1 351 ? -47.548 -4.699 39.082 1.00 75.75 351 ASP A N 1
ATOM 2849 C CA . ASP A 1 351 ? -48.475 -4.893 40.198 1.00 75.75 351 ASP A CA 1
ATOM 2850 C C . ASP A 1 351 ? -47.688 -5.431 41.408 1.00 75.75 351 ASP A C 1
ATOM 2852 O O . ASP A 1 351 ? -47.017 -6.456 41.282 1.00 75.75 351 ASP A O 1
ATOM 2856 N N . PRO A 1 352 ? -47.689 -4.733 42.557 1.00 68.56 352 PRO A N 1
ATOM 2857 C CA . PRO A 1 352 ? -47.002 -5.196 43.760 1.00 68.56 352 PRO A CA 1
ATOM 2858 C C . PRO A 1 352 ? -47.561 -6.509 44.342 1.00 68.56 352 PRO A C 1
ATOM 2860 O O . PRO A 1 352 ? -46.923 -7.069 45.238 1.00 68.56 352 PRO A O 1
ATOM 2863 N N . ARG A 1 353 ? -48.709 -7.005 43.851 1.00 71.50 353 ARG A N 1
ATOM 2864 C CA . ARG A 1 353 ? -49.311 -8.300 44.221 1.00 71.50 353 ARG A CA 1
ATOM 2865 C C . ARG A 1 353 ? -48.861 -9.490 43.358 1.00 71.50 353 ARG A C 1
ATOM 2867 O O . ARG A 1 353 ? -49.110 -10.622 43.777 1.00 71.50 353 ARG A O 1
ATOM 2874 N N . ASP A 1 354 ? -48.215 -9.245 42.214 1.00 64.00 354 ASP A N 1
ATOM 2875 C CA . ASP A 1 354 ? -47.602 -10.254 41.321 1.00 64.00 354 ASP A CA 1
ATOM 2876 C C . ASP A 1 354 ? -46.148 -10.571 41.714 1.00 64.00 354 ASP A C 1
ATOM 2878 O O . ASP A 1 354 ? -45.742 -11.755 41.608 1.00 64.00 354 ASP A O 1
#

Foldseek 3Di:
DDDDDDDDDDDDDDDDDDDDDDPVVVVVVVVVVVVVVVVVVVVVVVVVVVVVVVVLVVLLVCLLCVLVPDPPCLPVSLCCLLFPVVQLVVLVVVLVVVCVVVVVDDPPPPVVSVVPDDDDPPDDSVVSSVVSCVVAHSVDHPDDPPDSNNVSSVVSSVVSVVVVVVVVVVVVVVVVVVVVVVVVVVVVVVVVVVVVLVVLLVLQLVLQVLLDDPPDQWHFQVLVVVLVVVLLVVCVPPDPVQVVLQVVVVVPDPDDDRDRTDGSVRSSVVVVVRVVSGDPVSSVVSSVSSSVSSNVNNVVVVVVVVVVVVVVVVVVLVVCPVDDDDPVVVLVVLQVCLVPDDPVVVVVDDHSVD

Nearest PDB structures (foldseek):
  8iyj-assembly1_A3  TM=1.999E-01  e=3.413E+00  Mus musculus

Radius of gyration: 58.32 Å; Cα contacts (8 Å, |Δi|>4): 149; chains: 1; bounding box: 107×64×189 Å

pLDDT: mean 74.06, std 15.3, range [30.36, 95.69]

Secondary structure (DSSP, 8-state):
-------------------PPPHHHHHHHHHHHHHHHHHHHHHHHHHHHHHHHHHHHHHHHHHHHHH-S-TT-HHHHHHIIIIIHHHHHHHHHHHHHHHHHTT-SSS---HHHHHSSSS-TT--HHHHHHHHHHHS-GGG----TT-HHHHHHHHHHHHHHHHHHHHHHHHHHHHHHHHHHHHHHHHHHHHHHHHHHHHHHHHHHHHHHHH--TT-SSEEHHHHHHHHHHHHHHHTTS-HHHHHHHHHHHHS---S---SEE-HHHHHHHHHHHHTTS-HHHHHHHHHHHHHHHHHHHHHHHHHHHHHHHHHHHHHHHH-TTSS--HHHHHHHHHHHHHHS-HHHHTTSPPTT-

Mean predicted aligned error: 20.57 Å

Solvent-accessible surface area (backbone atoms only — not comparable to full-atom values): 20835 Å² total; per-residue (Å²): 134,90,77,91,86,83,90,87,88,84,90,83,90,84,88,83,92,86,80,81,83,54,74,66,59,54,51,54,51,49,54,50,47,54,51,53,50,53,51,50,53,50,52,51,51,49,50,52,49,51,55,50,50,53,54,52,53,55,51,40,51,49,50,45,58,72,72,62,76,60,90,89,46,52,69,62,46,36,48,38,49,71,52,45,49,62,56,52,53,52,32,50,52,50,51,51,50,50,35,48,75,71,56,77,59,67,97,77,58,54,70,71,66,69,72,46,86,73,68,63,95,90,56,54,71,67,60,53,36,50,54,45,47,70,75,51,44,68,93,74,57,85,70,72,85,80,41,70,66,62,46,36,41,52,52,49,32,53,52,45,52,52,52,49,55,59,49,50,54,57,50,51,52,50,51,50,52,51,52,52,52,54,52,52,54,50,50,54,49,52,52,52,51,52,50,50,52,50,50,55,50,51,55,43,51,55,49,50,62,54,50,47,50,101,90,50,85,53,39,54,33,69,58,55,54,47,47,54,49,51,51,56,63,57,44,76,77,50,63,69,78,60,49,62,42,46,53,64,59,77,67,54,70,93,73,71,86,78,58,75,50,30,45,69,67,56,45,37,52,56,53,45,65,60,45,69,59,40,53,73,70,57,42,54,50,50,52,54,51,49,52,51,49,21,53,52,50,49,51,49,50,53,52,49,51,52,49,50,53,51,52,51,50,55,50,52,47,65,71,46,84,81,70,89,62,48,75,68,56,52,51,50,50,49,47,51,48,56,70,70,40,55,73,76,57,41,73,77,52,77,66,84,90,115